Protein AF-A0A845ZG31-F1 (afdb_monomer)

Secondary structure (DSSP, 8-state):
----------------------------------------------EEE-TT----B-TTSSBP-TT---TTS--S-TT-EEHHHHTTSSEEEEE--TTSSHHHHHHHHHHHHHHHGGGS--EEEEEEGGG--SHHHHHHHTTTSHHHHHHHHHTSS--GGGPPPEEEEEE-GGG-SS-HHHHHHHHHHHHHTTGGGGGGEEEEEEE-GGG--HHHHHHHHHHH-GGGEEEEEEPPPBHHHHHHHHT-

Radius of gyration: 29.24 Å; Cα contacts (8 Å, |Δi|>4): 317; chains: 1; bounding box: 95×47×98 Å

Foldseek 3Di:
DDDDDDDDDDDDDDDDDDDDDDDDPPPPPPPPDPPPPDPDQFPDFWKKAAPVDDFDADPVGFGQDQVDCDPPRDRRGPRIDTCVVCVPQQEEEEAEDPPQQRVVSLVVVVVVVVVVCPPPPAEEQEDEQQVPADLVSLCCSPCVDPRNVVQVVQPPPDDLVPGHAYEYHYEDLVNHNDPSVSVLVSVLVSLQVCLVPSSRYHYYHYDYPVDPDPSSVVSVCVSQNVRRYHYIYTDHHHPVRVVSVVVD

Nearest PDB structures (foldseek):
  6wgc-assembly1_D  TM=6.213E-01  e=1.920E-03  Saccharomyces cerevisiae
  8fo9-assembly1_C  TM=3.603E-01  e=1.861E+00  Homo sapiens
  5k9x-assembly1_A  TM=1.836E-01  e=9.236E-01  Legionella pneumophila subsp. pneumophila str. Philadelphia 1
  4xz2-assembly1_D  TM=3.005E-01  e=3.994E+00  Homo sapiens
  4xyk-assembly1_B  TM=3.036E-01  e=7.085E+00  Homo sapiens

Mean predicted aligned error: 11.59 Å

pLDDT: mean 80.03, std 22.09, range [27.28, 98.0]

Solvent-accessible surface area (backbone atoms only — not comparable to full-atom values): 15244 Å² total; per-residue (Å²): 133,88,79,90,85,92,84,84,91,88,83,93,86,82,84,90,81,83,85,79,88,74,86,82,78,83,78,78,76,78,76,77,71,79,81,77,76,75,90,75,85,73,100,64,88,66,43,27,30,46,80,91,59,86,75,52,59,42,100,86,71,26,31,50,60,53,86,48,66,37,102,83,66,55,48,83,30,80,72,57,39,44,63,80,78,53,64,83,42,39,29,35,40,42,26,34,62,89,90,72,44,65,69,57,60,51,45,60,45,53,59,47,52,59,65,68,40,81,85,51,85,52,42,81,53,76,43,60,32,56,81,28,75,46,71,70,54,44,44,51,66,49,68,65,18,80,59,46,50,46,47,62,58,62,49,71,86,49,55,87,94,69,43,54,38,39,41,36,37,37,34,46,52,75,57,34,68,50,58,62,68,59,53,38,48,54,56,49,57,67,45,54,83,41,43,94,48,41,93,38,36,35,41,39,38,30,36,36,72,93,69,65,56,68,66,48,55,56,50,48,26,70,50,61,33,67,93,26,50,46,58,34,27,55,54,73,61,31,61,72,52,55,50,58,64,75,76,110

Structure (mmCIF, N/CA/C/O backbone):
data_AF-A0A845ZG31-F1
#
_entry.id   AF-A0A845ZG31-F1
#
loop_
_atom_site.group_PDB
_atom_site.id
_atom_site.type_symbol
_atom_site.label_atom_id
_atom_site.label_alt_id
_atom_site.label_comp_id
_atom_site.label_asym_id
_atom_site.label_entity_id
_atom_site.label_seq_id
_atom_site.pdbx_PDB_ins_code
_atom_site.Cartn_x
_atom_site.Cartn_y
_atom_site.Cartn_z
_atom_site.occupancy
_atom_site.B_iso_or_equiv
_atom_site.auth_seq_id
_atom_site.auth_comp_id
_atom_site.auth_asym_id
_atom_site.auth_atom_id
_atom_site.pdbx_PDB_model_num
ATOM 1 N N . MET A 1 1 ? 44.373 -0.757 62.484 1.00 33.72 1 MET A N 1
ATOM 2 C CA . MET A 1 1 ? 45.844 -0.853 62.624 1.00 33.72 1 MET A CA 1
ATOM 3 C C . MET A 1 1 ? 46.258 -2.156 61.941 1.00 33.72 1 MET A C 1
ATOM 5 O O . MET A 1 1 ? 45.683 -3.170 62.300 1.00 33.72 1 MET A O 1
ATOM 9 N N . ALA A 1 2 ? 46.953 -2.170 60.797 1.00 32.50 2 ALA A N 1
ATOM 10 C CA . ALA A 1 2 ? 48.342 -1.725 60.554 1.00 32.50 2 ALA A CA 1
ATOM 11 C C . ALA A 1 2 ? 49.366 -2.661 61.238 1.00 32.50 2 ALA A C 1
ATOM 13 O O . ALA A 1 2 ? 49.196 -2.927 62.421 1.00 32.50 2 ALA A O 1
ATOM 14 N N . ASN A 1 3 ? 50.433 -3.175 60.607 1.00 30.97 3 ASN A N 1
ATOM 15 C CA . ASN A 1 3 ? 50.935 -3.120 59.214 1.00 30.97 3 ASN A CA 1
ATOM 16 C C . ASN A 1 3 ? 51.726 -4.440 58.935 1.00 30.97 3 ASN A C 1
ATOM 18 O O . ASN A 1 3 ? 52.134 -5.094 59.886 1.00 30.97 3 ASN A O 1
ATOM 22 N N . LEU A 1 4 ? 51.839 -5.006 57.720 1.00 35.66 4 LEU A N 1
ATOM 23 C CA . LEU A 1 4 ? 52.594 -4.543 56.534 1.00 35.66 4 LEU A CA 1
ATOM 24 C C . LEU A 1 4 ? 54.121 -4.451 56.806 1.00 35.66 4 LEU A C 1
ATOM 26 O O . LEU A 1 4 ? 54.480 -3.729 57.730 1.00 35.66 4 LEU A O 1
ATOM 30 N N . ILE A 1 5 ? 54.978 -5.104 55.973 1.00 37.94 5 ILE A N 1
ATOM 31 C CA . ILE A 1 5 ? 56.264 -4.613 55.358 1.00 37.94 5 ILE A CA 1
ATOM 32 C C . ILE A 1 5 ? 57.396 -5.693 55.157 1.00 37.94 5 ILE A C 1
ATOM 34 O O . ILE A 1 5 ? 58.036 -6.090 56.120 1.00 37.94 5 ILE A O 1
ATOM 38 N N . ARG A 1 6 ? 57.765 -5.988 53.876 1.00 35.06 6 ARG A N 1
ATOM 39 C CA . ARG A 1 6 ? 59.127 -6.363 53.322 1.00 35.06 6 ARG A CA 1
ATOM 40 C C . ARG A 1 6 ? 59.770 -7.763 53.641 1.00 35.06 6 ARG A C 1
ATOM 42 O O . ARG A 1 6 ? 59.308 -8.427 54.549 1.00 35.06 6 ARG A O 1
ATOM 49 N N . GLN A 1 7 ? 60.806 -8.300 52.931 1.00 34.91 7 GLN A N 1
ATOM 50 C CA . GLN A 1 7 ? 61.607 -7.846 51.749 1.00 34.91 7 GLN A CA 1
ATOM 51 C C . GLN A 1 7 ? 62.311 -8.951 50.873 1.00 34.91 7 GLN A C 1
ATOM 53 O O . GLN A 1 7 ? 62.857 -9.897 51.413 1.00 34.91 7 GLN A O 1
ATOM 58 N N . ARG A 1 8 ? 62.419 -8.690 49.543 1.00 32.81 8 ARG A N 1
ATOM 59 C CA . ARG A 1 8 ? 63.557 -8.856 48.560 1.00 32.81 8 ARG A CA 1
ATOM 60 C C . ARG A 1 8 ? 64.456 -10.129 48.422 1.00 32.81 8 ARG A C 1
ATOM 62 O O . ARG A 1 8 ? 65.180 -10.436 49.350 1.00 32.81 8 ARG A O 1
ATOM 69 N N . LYS A 1 9 ? 64.672 -10.517 47.131 1.00 33.16 9 LYS A N 1
ATOM 70 C CA . LYS A 1 9 ? 65.912 -11.027 46.429 1.00 33.16 9 LYS A CA 1
ATOM 71 C C . LYS A 1 9 ? 66.582 -12.330 46.961 1.00 33.16 9 LYS A C 1
ATOM 73 O O . LYS A 1 9 ? 66.598 -12.530 48.158 1.00 33.16 9 LYS A O 1
ATOM 78 N N . ALA A 1 10 ? 67.271 -13.209 46.204 1.00 31.62 10 ALA A N 1
ATOM 79 C CA . ALA A 1 10 ? 67.458 -13.564 44.765 1.00 31.62 10 ALA A CA 1
ATOM 80 C C . ALA A 1 10 ? 68.250 -14.938 44.729 1.00 31.62 10 ALA A C 1
ATOM 82 O O . ALA A 1 10 ? 68.334 -15.545 45.789 1.00 31.62 10 ALA A O 1
ATOM 83 N N . HIS A 1 11 ? 68.860 -15.541 43.680 1.00 29.16 11 HIS A N 1
ATOM 84 C CA . HIS A 1 11 ? 69.148 -15.218 42.263 1.00 29.16 11 HIS A CA 1
ATOM 85 C C . HIS A 1 11 ? 69.557 -16.488 41.430 1.00 29.16 11 HIS A C 1
ATOM 87 O O . HIS A 1 11 ? 69.653 -17.571 41.987 1.00 29.16 11 HIS A O 1
ATOM 93 N N . LEU A 1 12 ? 69.842 -16.309 40.123 1.00 29.66 12 LEU A N 1
ATOM 94 C CA . LEU A 1 12 ? 70.629 -17.132 39.156 1.00 29.66 12 LEU A CA 1
ATOM 95 C C . LEU A 1 12 ? 70.651 -18.689 39.176 1.00 29.66 12 LEU A C 1
ATOM 97 O O . LEU A 1 12 ? 71.386 -19.298 39.948 1.00 29.66 12 LEU A O 1
ATOM 101 N N . SER A 1 13 ? 70.029 -19.302 38.152 1.00 31.80 13 SER A N 1
ATOM 102 C CA . SER A 1 13 ? 70.537 -20.357 37.216 1.00 31.80 13 SER A CA 1
ATOM 103 C C . SER A 1 13 ? 69.342 -21.078 36.544 1.00 31.80 13 SER A C 1
ATOM 105 O O . SER A 1 13 ? 68.256 -21.076 37.110 1.00 31.80 13 SER A O 1
ATOM 107 N N . GLY A 1 14 ? 69.404 -21.668 35.340 1.00 28.98 14 GLY A N 1
ATOM 108 C CA . GLY A 1 14 ? 70.410 -21.645 34.266 1.00 28.98 14 GLY A CA 1
ATOM 109 C C . GLY A 1 14 ? 70.046 -22.640 33.134 1.00 28.98 14 GLY A C 1
ATOM 110 O O . GLY A 1 14 ? 69.487 -23.686 33.427 1.00 28.98 14 GLY A O 1
ATOM 111 N N . LEU A 1 15 ? 70.422 -22.332 31.879 1.00 30.73 15 LEU A N 1
ATOM 112 C CA . LEU A 1 15 ? 70.383 -23.190 30.663 1.00 30.73 15 LEU A CA 1
ATOM 113 C C . LEU A 1 15 ? 69.021 -23.581 30.018 1.00 30.73 15 LEU A C 1
ATOM 115 O O . LEU A 1 15 ? 68.224 -24.306 30.592 1.00 30.73 15 LEU A O 1
ATOM 119 N N . GLY A 1 16 ? 68.890 -23.252 28.720 1.00 27.28 16 GLY A N 1
ATOM 120 C CA . GLY A 1 16 ? 68.437 -24.191 27.670 1.00 27.28 16 GLY A CA 1
ATOM 121 C C . GLY A 1 16 ? 66.935 -24.349 27.367 1.00 27.28 16 GLY A C 1
ATOM 122 O O . GLY A 1 16 ? 66.246 -25.114 28.028 1.00 27.28 16 GLY A O 1
ATOM 123 N N . GLY A 1 17 ? 66.456 -23.757 26.262 1.00 29.80 17 GLY A N 1
ATOM 124 C CA . GLY A 1 17 ? 65.127 -24.050 25.694 1.00 29.80 17 GLY A CA 1
ATOM 125 C C . GLY A 1 17 ? 64.813 -23.246 24.423 1.00 29.80 17 GLY A C 1
ATOM 126 O O . GLY A 1 17 ? 64.864 -22.023 24.445 1.00 29.80 17 GLY A O 1
ATOM 127 N N . PHE A 1 18 ? 64.524 -23.945 23.323 1.00 30.91 18 PHE A N 1
ATOM 128 C CA . PHE A 1 18 ? 64.325 -23.446 21.950 1.00 30.91 18 PHE A CA 1
ATOM 129 C C . PHE A 1 18 ? 63.376 -22.232 21.788 1.00 30.91 18 PHE A C 1
ATOM 131 O O . PHE A 1 18 ? 62.366 -22.150 22.491 1.00 30.91 18 PHE A O 1
ATOM 138 N N . PRO A 1 19 ? 63.632 -21.323 20.820 1.00 34.19 19 PRO A N 1
ATOM 139 C CA . PRO A 1 19 ? 62.717 -20.230 20.498 1.00 34.19 19 PRO A CA 1
ATOM 140 C C . PRO A 1 19 ? 61.440 -20.748 19.821 1.00 34.19 19 PRO A C 1
ATOM 142 O O . PRO A 1 19 ? 61.474 -21.625 18.961 1.00 34.19 19 PRO A O 1
ATOM 145 N N . HIS A 1 20 ? 60.306 -20.169 20.205 1.00 31.44 20 HIS A N 1
ATOM 146 C CA . HIS A 1 20 ? 58.979 -20.534 19.719 1.00 31.44 20 HIS A CA 1
ATOM 147 C C . HIS A 1 20 ? 58.569 -19.585 18.592 1.00 31.44 20 HIS A C 1
ATOM 149 O O . HIS A 1 20 ? 58.087 -18.482 18.856 1.00 31.44 20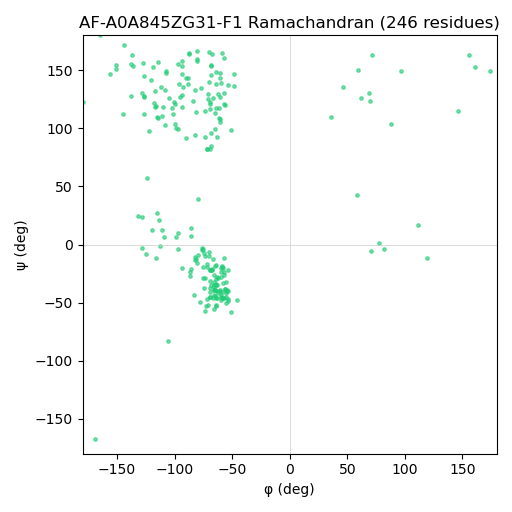 HIS A O 1
ATOM 155 N N . GLU A 1 21 ? 58.713 -20.014 17.337 1.00 30.22 21 GLU A N 1
ATOM 156 C CA . GLU A 1 21 ? 58.074 -19.309 16.224 1.00 30.22 21 GLU A CA 1
ATOM 157 C C . GLU A 1 21 ? 56.554 -19.328 16.433 1.00 30.22 21 GLU A C 1
ATOM 159 O O . GLU A 1 21 ? 55.950 -20.373 16.692 1.00 30.22 21 GLU A O 1
ATOM 164 N N . ARG A 1 22 ? 55.936 -18.147 16.391 1.00 31.47 22 ARG A N 1
ATOM 165 C CA . ARG A 1 22 ? 54.484 -17.979 16.389 1.00 31.47 22 ARG A CA 1
ATOM 166 C C . ARG A 1 22 ? 54.103 -17.370 15.056 1.00 31.47 22 ARG A C 1
ATOM 168 O O . ARG A 1 22 ? 54.392 -16.203 14.808 1.00 31.47 22 ARG A O 1
ATOM 175 N N . LEU A 1 23 ? 53.456 -18.167 14.214 1.00 31.11 23 LEU A N 1
ATOM 176 C CA . LEU A 1 23 ? 52.832 -17.670 12.996 1.00 31.11 23 LEU A CA 1
ATOM 177 C C . LEU A 1 23 ? 51.749 -16.659 13.387 1.00 31.11 23 LEU A C 1
ATOM 179 O O . LEU A 1 23 ? 50.791 -17.004 14.080 1.00 31.11 23 LEU A O 1
ATOM 183 N N . HIS A 1 24 ? 51.918 -15.410 12.960 1.00 32.56 24 HIS A N 1
ATOM 184 C CA . HIS A 1 24 ? 50.880 -14.395 13.078 1.00 32.56 24 HIS A CA 1
ATOM 185 C C . HIS A 1 24 ? 49.733 -14.749 12.124 1.00 32.56 24 HIS A C 1
ATOM 187 O O . HIS A 1 24 ? 49.915 -14.792 10.910 1.00 32.56 24 HIS A O 1
ATOM 193 N N . GLN A 1 25 ? 48.549 -15.018 12.678 1.00 33.75 25 GLN A N 1
ATOM 194 C CA . GLN A 1 25 ? 47.311 -15.078 11.905 1.00 33.75 25 GLN A CA 1
ATOM 195 C C . GLN A 1 25 ? 46.687 -13.684 11.873 1.00 33.75 25 GLN A C 1
ATOM 197 O O . GLN A 1 25 ? 45.914 -13.316 12.761 1.00 33.75 25 GLN A O 1
ATOM 202 N N . ASP A 1 26 ? 47.028 -12.914 10.842 1.00 30.17 26 ASP A N 1
ATOM 203 C CA . ASP A 1 26 ? 46.426 -11.609 10.578 1.00 30.17 26 ASP A CA 1
ATOM 204 C C . ASP A 1 26 ? 44.985 -11.788 10.071 1.00 30.17 26 ASP A C 1
ATOM 206 O O . ASP A 1 26 ? 44.699 -11.767 8.874 1.00 30.17 26 ASP A O 1
ATOM 210 N N . ASN A 1 27 ? 44.055 -11.980 11.012 1.00 34.78 27 ASN A N 1
ATOM 211 C CA . ASN A 1 27 ? 42.618 -11.985 10.749 1.00 34.78 27 ASN A CA 1
ATOM 212 C C . ASN A 1 27 ? 42.153 -10.576 10.357 1.00 34.78 27 ASN A C 1
ATOM 214 O O . ASN A 1 27 ? 41.669 -9.798 11.182 1.00 34.78 27 ASN A O 1
ATOM 218 N N . ALA A 1 28 ? 42.297 -10.255 9.072 1.00 34.03 28 ALA A N 1
ATOM 219 C CA . ALA A 1 28 ? 41.783 -9.041 8.459 1.00 34.03 28 ALA A CA 1
ATOM 220 C C . ALA A 1 28 ? 40.245 -9.090 8.391 1.00 34.03 28 ALA A C 1
ATOM 222 O O . ALA A 1 28 ? 39.657 -9.440 7.369 1.00 34.03 28 ALA A O 1
ATOM 223 N N . TYR A 1 29 ? 39.585 -8.739 9.497 1.00 35.84 29 TYR A N 1
ATOM 224 C CA . TYR A 1 29 ? 38.137 -8.547 9.533 1.00 35.84 29 TYR A CA 1
ATOM 225 C C . TYR A 1 29 ? 37.741 -7.432 8.557 1.00 35.84 29 TYR A C 1
ATOM 227 O O . TYR A 1 29 ? 37.929 -6.248 8.848 1.00 35.84 29 TYR A O 1
ATOM 235 N N . LEU A 1 30 ? 37.160 -7.797 7.407 1.00 35.75 30 LEU A N 1
ATOM 236 C CA . LEU A 1 30 ? 36.497 -6.827 6.540 1.00 35.75 30 LEU A CA 1
ATOM 237 C C . LEU A 1 30 ? 35.288 -6.256 7.285 1.00 35.75 30 LEU A C 1
ATOM 239 O O . LEU A 1 30 ? 34.211 -6.851 7.316 1.00 35.75 30 LEU A O 1
ATOM 243 N N . PHE A 1 31 ? 35.466 -5.063 7.850 1.00 32.91 31 PHE A N 1
ATOM 244 C CA . PHE A 1 31 ? 34.362 -4.205 8.255 1.00 32.91 31 PHE A CA 1
ATOM 245 C C . PHE A 1 31 ? 33.574 -3.815 7.000 1.00 32.91 31 PHE A C 1
ATOM 247 O O . PHE A 1 31 ? 33.898 -2.842 6.314 1.00 32.91 31 PHE A O 1
ATOM 254 N N . CYS A 1 32 ? 32.541 -4.598 6.685 1.00 35.75 32 CYS A N 1
ATOM 255 C CA . CYS A 1 32 ? 31.545 -4.208 5.701 1.00 35.75 32 CYS A CA 1
ATOM 256 C C . CYS A 1 32 ? 30.887 -2.922 6.213 1.00 35.75 32 CYS A C 1
ATOM 258 O O . CYS A 1 32 ? 30.181 -2.938 7.224 1.00 35.75 32 CYS A O 1
ATOM 260 N N . LYS A 1 33 ? 31.191 -1.788 5.572 1.00 34.59 33 LYS A N 1
ATOM 261 C CA . LYS A 1 33 ? 30.566 -0.512 5.926 1.00 34.59 33 LYS A CA 1
ATOM 262 C C . LYS A 1 33 ? 29.051 -0.656 5.741 1.00 34.59 33 LYS A C 1
ATOM 264 O O . LYS A 1 33 ? 28.642 -1.239 4.735 1.00 34.59 33 LYS A O 1
ATOM 269 N N . PRO A 1 34 ? 28.218 -0.121 6.651 1.00 39.09 34 PRO A N 1
ATOM 270 C CA . PRO A 1 34 ? 26.784 -0.081 6.410 1.00 39.09 34 PRO A CA 1
ATOM 271 C C . PRO A 1 34 ? 26.530 0.664 5.098 1.00 39.09 34 PRO A C 1
ATOM 273 O O . PRO A 1 34 ? 27.081 1.748 4.881 1.00 39.09 34 PRO A O 1
ATOM 276 N N . TYR A 1 35 ? 25.722 0.073 4.217 1.00 43.97 35 TYR A N 1
ATOM 277 C CA . TYR A 1 35 ? 25.283 0.740 2.997 1.00 43.97 35 TYR A CA 1
ATOM 278 C C . TYR A 1 35 ? 24.481 1.981 3.391 1.00 43.97 35 TYR A C 1
ATOM 280 O O . TYR A 1 35 ? 23.359 1.883 3.888 1.00 43.97 35 TYR A O 1
ATOM 288 N N . SER A 1 36 ? 25.066 3.156 3.167 1.00 38.62 36 SER A N 1
ATOM 289 C CA . SER A 1 36 ? 24.332 4.413 3.208 1.00 38.62 36 SER A CA 1
ATOM 290 C C . SER A 1 36 ? 23.389 4.426 2.012 1.00 38.62 36 SER A C 1
ATOM 292 O O . SER A 1 36 ? 23.815 4.770 0.911 1.00 38.62 36 SER A O 1
ATOM 294 N N . MET A 1 37 ? 22.131 4.027 2.211 1.00 42.28 37 MET A N 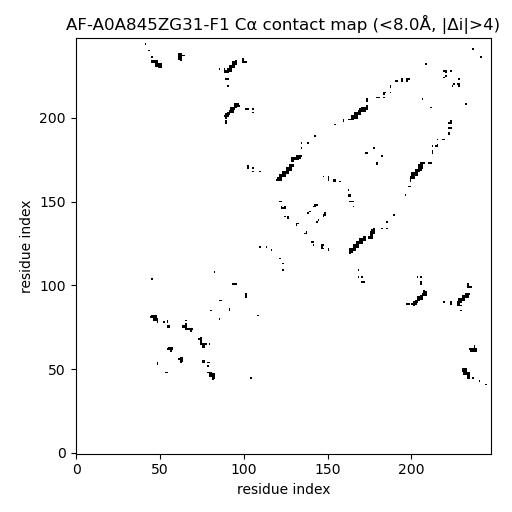1
ATOM 295 C CA . MET A 1 37 ? 21.102 4.194 1.185 1.00 42.28 37 MET A CA 1
ATOM 296 C C . MET A 1 37 ? 21.039 5.677 0.817 1.00 42.28 37 MET A C 1
ATOM 298 O O . MET A 1 37 ? 20.815 6.520 1.690 1.00 42.28 37 MET A O 1
ATOM 302 N N . SER A 1 38 ? 21.291 6.013 -0.448 1.00 48.75 38 SER A N 1
ATOM 303 C CA . SER A 1 38 ? 21.125 7.385 -0.903 1.00 48.75 38 SER A CA 1
ATOM 304 C C . SER A 1 38 ? 19.634 7.706 -0.900 1.00 48.75 38 SER A C 1
ATOM 306 O O . SER A 1 38 ? 18.831 7.025 -1.531 1.00 48.75 38 SER A O 1
ATOM 308 N N . ASN A 1 39 ? 19.250 8.751 -0.168 1.00 58.03 39 ASN A N 1
ATOM 309 C CA . ASN A 1 39 ? 17.854 9.172 -0.033 1.00 58.03 39 ASN A CA 1
ATOM 310 C C . ASN A 1 39 ? 17.397 9.982 -1.272 1.00 58.03 39 ASN A C 1
ATOM 312 O O . ASN A 1 39 ? 16.745 11.016 -1.148 1.00 58.03 39 ASN A O 1
ATOM 316 N N . GLN A 1 40 ? 17.842 9.558 -2.462 1.00 67.06 40 GLN A N 1
ATOM 317 C CA . GLN A 1 40 ? 17.562 10.175 -3.758 1.00 67.06 40 GLN A CA 1
ATOM 318 C C . GLN A 1 40 ? 16.184 9.721 -4.240 1.00 67.06 40 GLN A C 1
ATOM 320 O O . GLN A 1 40 ? 15.976 8.547 -4.546 1.00 67.06 40 GLN A O 1
ATOM 325 N N . THR A 1 41 ? 15.245 10.659 -4.333 1.00 71.44 41 THR A N 1
ATOM 326 C CA . THR A 1 41 ? 13.949 10.425 -4.969 1.00 71.44 41 THR A CA 1
ATOM 327 C C . THR A 1 41 ? 14.082 10.613 -6.479 1.00 71.44 41 THR A C 1
ATOM 329 O O . THR A 1 41 ? 14.514 11.656 -6.971 1.00 71.44 41 THR A O 1
ATOM 332 N N . TYR A 1 42 ? 13.719 9.583 -7.240 1.00 79.69 42 TYR A N 1
ATOM 333 C CA . TYR A 1 42 ? 13.808 9.594 -8.696 1.00 79.69 42 TYR A CA 1
ATOM 334 C C . TYR A 1 42 ? 12.425 9.822 -9.292 1.00 79.69 42 TYR A C 1
ATOM 336 O O . TYR A 1 42 ? 11.541 8.985 -9.151 1.00 79.69 42 TYR A O 1
ATOM 344 N N . ASN A 1 43 ? 12.243 10.931 -10.013 1.00 78.31 43 ASN A N 1
ATOM 345 C CA . ASN A 1 43 ? 11.025 11.162 -10.790 1.00 78.31 43 ASN A CA 1
ATOM 346 C C . ASN A 1 43 ? 11.009 10.229 -12.020 1.00 78.31 43 ASN A C 1
ATOM 348 O O . ASN A 1 43 ? 11.445 10.602 -13.116 1.00 78.31 43 ASN A O 1
ATOM 352 N N . TRP A 1 44 ? 10.591 8.987 -11.795 1.00 87.50 44 TRP A N 1
ATOM 353 C CA . TRP A 1 44 ? 10.337 7.941 -12.781 1.00 87.50 44 TRP A CA 1
ATOM 354 C C . TRP A 1 44 ? 8.930 7.372 -12.578 1.00 87.50 44 TRP A C 1
ATOM 356 O O . TRP A 1 44 ? 8.355 7.455 -11.498 1.00 87.50 44 TRP A O 1
ATOM 366 N N . GLN A 1 45 ? 8.349 6.800 -13.627 1.00 89.06 45 GLN A N 1
ATOM 367 C CA . GLN A 1 45 ? 6.980 6.296 -13.568 1.00 89.06 45 GLN A CA 1
ATOM 368 C C . GLN A 1 45 ? 6.989 4.813 -13.205 1.00 89.06 45 GLN A C 1
ATOM 370 O O . GLN A 1 45 ? 7.547 3.994 -13.937 1.00 89.06 45 GLN A O 1
ATOM 375 N N . ARG A 1 46 ? 6.386 4.466 -12.064 1.00 93.06 46 ARG A N 1
ATOM 376 C CA . ARG A 1 46 ? 6.188 3.072 -11.653 1.00 93.06 46 ARG A CA 1
ATOM 377 C C . ARG A 1 46 ? 4.876 2.526 -12.209 1.00 93.06 46 ARG A C 1
ATOM 379 O O . ARG A 1 46 ? 3.850 3.206 -12.186 1.00 93.06 46 ARG A O 1
ATOM 386 N N . PHE A 1 47 ? 4.938 1.283 -12.676 1.00 95.12 47 PHE A N 1
ATOM 387 C CA . PHE A 1 47 ? 3.818 0.546 -13.247 1.00 95.12 47 PHE A CA 1
ATOM 388 C C . PHE A 1 47 ? 3.452 -0.652 -12.375 1.00 95.12 47 PHE A C 1
ATOM 390 O O . PHE A 1 47 ? 4.280 -1.180 -11.626 1.00 95.12 47 PHE A O 1
ATOM 397 N N . TRP A 1 48 ? 2.211 -1.087 -12.523 1.00 96.50 48 TRP A N 1
ATOM 398 C CA . TRP A 1 48 ? 1.585 -2.145 -11.754 1.00 96.50 48 TRP A CA 1
ATOM 399 C C . TRP A 1 48 ? 0.769 -3.050 -12.681 1.00 96.50 48 TRP A C 1
ATOM 401 O O . TRP A 1 48 ? 0.313 -2.612 -13.737 1.00 96.50 48 TRP A O 1
ATOM 411 N N . CYS A 1 49 ? 0.548 -4.301 -12.285 1.00 95.81 49 CYS A N 1
ATOM 412 C CA . CYS A 1 49 ? -0.371 -5.226 -12.955 1.00 95.81 49 CYS A CA 1
ATOM 413 C C . CYS A 1 49 ? -1.204 -6.002 -11.928 1.00 95.81 49 CYS A C 1
ATOM 415 O O . CYS A 1 49 ? -0.822 -6.084 -10.763 1.00 95.81 49 CYS A O 1
ATOM 417 N N . SER A 1 50 ? -2.309 -6.625 -12.343 1.00 94.56 50 SER A N 1
ATOM 418 C CA . SER A 1 50 ? -2.926 -7.681 -11.524 1.00 94.56 50 SER A CA 1
ATOM 419 C C . SER A 1 50 ? -1.923 -8.836 -11.323 1.00 94.56 50 SER A C 1
ATOM 421 O O . SER A 1 50 ? -1.218 -9.172 -12.278 1.00 94.56 50 SER A O 1
ATOM 423 N N . PRO A 1 51 ? -1.870 -9.504 -10.153 1.00 91.25 51 PRO A N 1
ATOM 424 C CA . PRO A 1 51 ? -1.045 -10.700 -9.937 1.00 91.25 51 PRO A CA 1
ATOM 425 C C . PRO A 1 51 ? -1.365 -11.879 -10.872 1.00 91.25 51 PRO A C 1
ATOM 427 O O . PRO A 1 51 ? -0.546 -12.780 -11.033 1.00 91.25 51 PRO A O 1
ATOM 430 N N . SER A 1 52 ? -2.555 -11.895 -11.485 1.00 88.50 52 SER A N 1
ATOM 431 C CA . SER A 1 52 ? -2.940 -12.894 -12.494 1.00 88.50 52 SER A CA 1
ATOM 432 C C . SER A 1 52 ? -2.423 -12.582 -13.903 1.00 88.50 52 SER A C 1
ATOM 434 O O . SER A 1 52 ? -2.473 -13.448 -14.780 1.00 88.50 52 SER A O 1
ATOM 436 N N . GLU A 1 53 ? -1.945 -11.359 -14.139 1.00 90.62 53 GLU A N 1
ATOM 437 C CA . GLU A 1 53 ? -1.550 -10.872 -15.457 1.00 90.62 53 GLU A CA 1
ATOM 438 C C . GLU A 1 53 ? -0.048 -10.999 -15.703 1.00 90.62 53 GLU A C 1
ATOM 440 O O . GLU A 1 53 ? 0.772 -11.036 -14.787 1.00 90.62 53 GLU A O 1
ATOM 445 N N . ARG A 1 54 ? 0.319 -11.068 -16.985 1.00 87.56 54 ARG A N 1
ATOM 446 C CA . ARG A 1 54 ? 1.717 -11.131 -17.424 1.00 87.56 54 ARG A CA 1
ATOM 447 C C . ARG A 1 54 ? 2.139 -9.810 -18.049 1.00 87.56 54 ARG A C 1
ATOM 449 O O . ARG A 1 54 ? 1.339 -9.147 -18.705 1.00 87.56 54 ARG A O 1
ATOM 456 N N . PHE A 1 55 ? 3.412 -9.485 -17.872 1.00 90.75 55 PHE A N 1
ATOM 457 C CA . PHE A 1 55 ? 4.086 -8.355 -18.497 1.00 90.75 55 PHE A CA 1
ATOM 458 C C . PHE A 1 55 ? 5.347 -8.837 -19.218 1.00 90.75 55 PHE A C 1
ATOM 460 O O . PHE A 1 55 ? 6.032 -9.750 -18.753 1.00 90.75 55 PHE A O 1
ATOM 467 N N . ASP A 1 56 ? 5.653 -8.209 -20.348 1.00 89.19 56 ASP A N 1
ATOM 468 C CA . ASP A 1 56 ? 6.830 -8.501 -21.154 1.00 89.19 56 ASP A CA 1
ATOM 469 C C . ASP A 1 56 ? 8.070 -7.786 -20.597 1.00 89.19 56 ASP A C 1
ATOM 471 O O . ASP A 1 56 ? 8.066 -6.576 -20.323 1.00 89.19 56 ASP A O 1
ATOM 475 N N . LEU A 1 57 ? 9.156 -8.552 -20.480 1.00 90.56 57 LEU A N 1
ATOM 476 C CA . LEU A 1 57 ? 10.506 -8.082 -20.174 1.00 90.56 57 LEU A CA 1
ATOM 477 C C . LEU A 1 57 ? 11.386 -8.168 -21.427 1.00 90.56 57 LEU A C 1
ATOM 479 O O . LEU A 1 57 ? 11.216 -9.057 -22.264 1.00 90.56 57 LEU A O 1
ATOM 483 N N . GLY A 1 58 ? 12.356 -7.264 -21.539 1.00 86.00 58 GLY A N 1
ATOM 484 C CA . GLY A 1 58 ? 13.387 -7.322 -22.570 1.00 86.00 58 GLY A CA 1
ATOM 485 C C . GLY A 1 58 ? 14.371 -8.474 -22.339 1.00 86.00 58 GLY A C 1
ATOM 486 O O . GLY A 1 58 ? 14.470 -9.026 -21.243 1.00 86.00 58 GLY A O 1
ATOM 487 N N . TYR A 1 59 ? 15.170 -8.796 -23.361 1.00 83.12 59 TYR A N 1
ATOM 488 C CA . TYR A 1 59 ? 16.256 -9.787 -23.256 1.00 83.12 59 TYR A CA 1
ATOM 489 C C . TYR A 1 59 ? 17.315 -9.437 -22.193 1.00 83.12 59 TYR A C 1
ATOM 491 O O . TYR A 1 59 ? 18.070 -10.309 -21.773 1.00 83.12 59 TYR A O 1
ATOM 499 N N . ASP A 1 60 ? 17.378 -8.174 -21.762 1.00 87.00 60 ASP A N 1
ATOM 500 C CA . ASP A 1 60 ? 18.233 -7.664 -20.689 1.00 87.00 60 ASP A CA 1
ATOM 501 C C . ASP A 1 60 ? 17.517 -7.548 -19.324 1.00 87.00 60 ASP A C 1
ATOM 503 O O . ASP A 1 60 ? 18.080 -7.002 -18.378 1.00 87.00 60 ASP A O 1
ATOM 507 N N . GLY A 1 61 ? 16.301 -8.095 -19.193 1.00 88.44 61 GLY A N 1
ATOM 508 C CA . GLY A 1 61 ? 15.576 -8.253 -17.925 1.00 88.44 61 GLY A CA 1
ATOM 509 C C . GLY A 1 61 ? 14.815 -7.019 -17.428 1.00 88.44 61 GLY A C 1
ATOM 510 O O . GLY A 1 61 ? 14.102 -7.112 -16.430 1.00 88.44 61 GLY A O 1
ATOM 511 N N . TYR A 1 62 ? 14.921 -5.878 -18.113 1.00 92.00 62 TYR A N 1
ATOM 512 C CA . TYR A 1 62 ? 14.137 -4.681 -17.796 1.00 92.00 62 TYR A CA 1
ATOM 513 C C . TYR A 1 62 ? 12.725 -4.751 -18.375 1.00 92.00 62 TYR A C 1
ATOM 515 O O . TYR A 1 62 ? 12.465 -5.462 -19.346 1.00 92.00 62 TYR A O 1
ATOM 523 N N . LEU A 1 63 ? 11.817 -3.950 -17.822 1.00 91.88 63 LEU A N 1
ATOM 524 C CA . LEU A 1 63 ? 10.462 -3.820 -18.346 1.00 91.88 63 LEU A CA 1
ATOM 525 C C . LEU A 1 63 ? 10.455 -3.249 -19.775 1.00 91.88 63 LEU A C 1
ATOM 527 O O . LEU A 1 63 ? 11.041 -2.189 -20.023 1.00 91.88 63 LEU A O 1
ATOM 531 N N . CYS A 1 64 ? 9.750 -3.919 -20.694 1.00 87.19 64 CYS A N 1
ATOM 532 C CA . CYS A 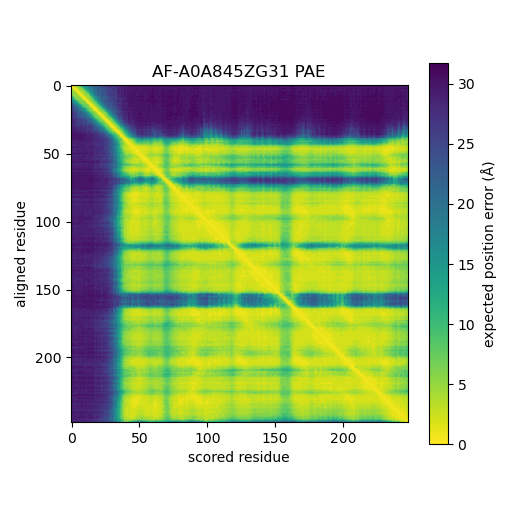1 64 ? 9.449 -3.371 -22.015 1.00 87.19 64 CYS A CA 1
ATOM 533 C C . CYS A 1 64 ? 8.550 -2.135 -21.858 1.00 87.19 64 CYS A C 1
ATOM 535 O O . CYS A 1 64 ? 7.444 -2.226 -21.329 1.00 87.19 64 CYS A O 1
ATOM 537 N N . ASP A 1 65 ? 9.044 -0.974 -22.283 1.00 82.25 65 ASP A N 1
ATOM 538 C CA . ASP A 1 65 ? 8.453 0.329 -21.970 1.00 82.25 65 ASP A CA 1
ATOM 539 C C . ASP A 1 65 ? 7.049 0.509 -22.591 1.00 82.25 65 ASP A C 1
ATOM 541 O O . ASP A 1 65 ? 6.954 0.599 -23.817 1.00 82.25 65 ASP A O 1
ATOM 545 N N . PRO A 1 66 ? 5.963 0.594 -21.792 1.00 77.50 66 PRO A N 1
ATOM 546 C CA . PRO A 1 66 ? 4.604 0.728 -22.321 1.00 77.50 66 PRO A CA 1
ATOM 547 C C . PRO A 1 66 ? 4.357 2.095 -22.981 1.00 77.50 66 PRO A C 1
ATOM 549 O O . PRO A 1 66 ? 3.486 2.209 -23.843 1.00 77.50 66 PRO A O 1
ATOM 552 N N . ASP A 1 67 ? 5.151 3.118 -22.634 1.00 73.62 67 ASP A N 1
ATOM 553 C CA . ASP A 1 67 ? 5.093 4.445 -23.265 1.00 73.62 67 ASP A CA 1
ATOM 554 C C . ASP A 1 67 ? 5.605 4.411 -24.714 1.00 73.62 67 ASP A C 1
ATOM 556 O O . ASP A 1 67 ? 5.286 5.295 -25.520 1.00 73.62 67 ASP A O 1
ATOM 560 N N . VAL A 1 68 ? 6.423 3.408 -25.063 1.00 68.44 68 VAL A N 1
ATOM 561 C CA . VAL A 1 68 ? 6.899 3.216 -26.432 1.00 68.44 68 VAL A CA 1
ATOM 562 C C . VAL A 1 68 ? 5.742 2.679 -27.258 1.00 68.44 68 VAL A C 1
ATOM 564 O O . VAL A 1 68 ? 5.553 1.476 -27.435 1.00 68.44 68 VAL A O 1
ATOM 567 N N . LYS A 1 69 ? 5.020 3.623 -27.867 1.00 54.25 69 LYS A N 1
ATOM 568 C CA . LYS A 1 69 ? 4.357 3.402 -29.152 1.00 54.25 69 LYS A CA 1
ATOM 569 C C . LYS A 1 69 ? 5.409 2.828 -30.098 1.00 54.25 69 LYS A C 1
ATOM 571 O O . LYS A 1 69 ? 6.233 3.569 -30.635 1.00 54.25 69 LYS A O 1
ATOM 576 N N . SER A 1 70 ? 5.415 1.507 -30.265 1.00 53.22 70 SER A N 1
ATOM 577 C CA . SER A 1 70 ? 6.287 0.869 -31.247 1.00 53.22 70 SER A CA 1
ATOM 578 C C . SER A 1 70 ? 5.978 1.417 -32.642 1.00 53.22 70 SER A C 1
ATOM 580 O O . SER A 1 70 ? 4.925 2.017 -32.871 1.00 53.22 70 SER A O 1
ATOM 582 N N . VAL A 1 71 ? 6.874 1.182 -33.601 1.00 52.84 71 VAL A N 1
ATOM 583 C CA . VAL A 1 71 ? 6.761 1.707 -34.978 1.00 52.84 71 VAL A CA 1
ATOM 584 C C . VAL A 1 71 ? 5.416 1.353 -35.649 1.00 52.84 71 VAL A C 1
ATOM 586 O O . VAL A 1 71 ? 4.970 2.075 -36.535 1.00 52.84 71 VAL A O 1
ATOM 589 N N . ASN A 1 72 ? 4.729 0.307 -35.167 1.00 59.47 72 ASN A N 1
ATOM 590 C CA . ASN A 1 72 ? 3.430 -0.163 -35.660 1.00 59.47 72 ASN A CA 1
ATOM 591 C C . ASN A 1 72 ? 2.257 0.059 -34.671 1.00 59.47 72 ASN A C 1
ATOM 593 O O . ASN A 1 72 ? 1.194 -0.529 -34.845 1.00 59.47 72 ASN A O 1
ATOM 597 N N . GLY A 1 73 ? 2.435 0.848 -33.604 1.00 64.25 73 GLY A N 1
ATOM 598 C CA . GLY A 1 73 ? 1.393 1.147 -32.606 1.00 64.25 73 GLY A CA 1
ATOM 599 C C . GLY A 1 73 ? 1.104 0.042 -31.577 1.00 64.25 73 GLY A C 1
ATOM 600 O O . GLY A 1 73 ? 0.260 0.233 -30.705 1.00 64.25 73 GLY A O 1
ATOM 601 N N . TYR A 1 74 ? 1.810 -1.089 -31.633 1.00 71.44 74 TYR A N 1
ATOM 602 C CA . TYR A 1 74 ? 1.732 -2.155 -30.630 1.00 71.44 74 TYR A CA 1
ATOM 603 C C . TYR A 1 74 ? 2.382 -1.711 -29.308 1.00 71.44 74 TYR A C 1
ATOM 605 O O . TYR A 1 74 ? 3.524 -1.245 -29.318 1.00 71.44 74 TYR A O 1
ATOM 613 N N . ASN A 1 75 ? 1.668 -1.885 -28.194 1.00 79.75 75 ASN A N 1
ATOM 614 C CA . ASN A 1 75 ? 2.203 -1.818 -26.834 1.00 79.75 75 ASN A CA 1
ATOM 615 C C . ASN A 1 75 ? 2.406 -3.272 -26.347 1.00 79.75 75 ASN A C 1
ATOM 617 O O . ASN A 1 75 ? 1.424 -4.017 -26.350 1.00 79.75 75 ASN A O 1
ATOM 621 N N . PRO A 1 76 ? 3.623 -3.692 -25.940 1.00 80.69 76 PRO A N 1
ATOM 622 C CA . PRO A 1 76 ? 3.871 -5.039 -25.403 1.00 80.69 76 PRO A CA 1
ATOM 623 C C . PRO A 1 76 ? 3.214 -5.269 -24.035 1.00 80.69 76 PRO A C 1
ATOM 625 O O . PRO A 1 76 ? 2.934 -6.394 -23.643 1.00 80.69 76 PRO A O 1
ATOM 628 N N . ASN A 1 77 ? 2.926 -4.187 -23.315 1.00 86.62 77 ASN A N 1
ATOM 629 C CA . ASN A 1 77 ? 2.470 -4.174 -21.936 1.00 86.62 77 ASN A CA 1
ATOM 630 C C . ASN A 1 77 ? 1.131 -3.409 -21.779 1.00 86.62 77 ASN A C 1
ATOM 632 O O . ASN A 1 77 ? 1.041 -2.459 -20.999 1.00 86.62 77 ASN A O 1
ATOM 636 N N . PRO A 1 78 ? 0.055 -3.800 -22.499 1.00 85.69 78 PRO A N 1
ATOM 637 C CA . PRO A 1 78 ? -1.201 -3.043 -22.571 1.00 85.69 78 PRO A CA 1
ATOM 638 C C . PRO A 1 78 ? -2.086 -3.158 -21.320 1.00 85.69 78 PRO A C 1
ATOM 640 O O . PRO A 1 78 ? -3.135 -2.525 -21.263 1.00 85.69 78 PRO A O 1
ATOM 643 N N . LYS A 1 79 ? -1.693 -3.987 -20.345 1.00 90.69 79 LYS A N 1
ATOM 644 C CA . LYS A 1 79 ? -2.391 -4.190 -19.063 1.00 90.69 79 LYS A CA 1
ATOM 645 C C . LYS A 1 79 ? -1.637 -3.604 -17.866 1.00 90.69 79 LYS A C 1
ATOM 647 O O . LYS A 1 79 ? -2.023 -3.848 -16.724 1.00 90.69 79 LYS A O 1
ATOM 652 N N . LEU A 1 80 ? -0.543 -2.882 -18.115 1.00 93.31 80 LEU A N 1
ATOM 653 C CA . LEU A 1 80 ? 0.124 -2.124 -17.068 1.00 93.31 80 LEU A CA 1
ATOM 654 C C . LEU A 1 80 ? -0.653 -0.848 -16.778 1.00 93.31 80 LEU A C 1
ATOM 656 O O . LEU A 1 80 ? -1.010 -0.117 -17.698 1.00 93.31 80 LEU A O 1
ATOM 660 N N . VAL A 1 81 ? -0.841 -0.576 -15.494 1.00 94.69 81 VAL A N 1
ATOM 661 C CA . VAL A 1 81 ? -1.468 0.641 -14.979 1.00 94.69 81 VAL A CA 1
ATOM 662 C C . VAL A 1 81 ? -0.482 1.403 -14.103 1.00 94.69 81 VAL A C 1
ATOM 664 O O . VAL A 1 81 ? 0.446 0.837 -13.520 1.00 94.69 81 VAL A O 1
ATOM 667 N N . THR A 1 82 ? -0.656 2.710 -14.024 1.00 94.56 82 THR A N 1
ATOM 668 C CA . THR A 1 82 ? 0.092 3.596 -13.132 1.00 94.56 82 THR A CA 1
ATOM 669 C C . THR A 1 82 ? -0.601 3.671 -11.772 1.00 94.56 82 THR A C 1
ATOM 671 O O . THR A 1 82 ? -1.770 3.311 -11.651 1.00 94.56 82 THR A O 1
ATOM 674 N N . PHE A 1 83 ? 0.082 4.177 -10.737 1.00 94.75 83 PHE A N 1
ATOM 675 C CA . PHE A 1 83 ? -0.562 4.355 -9.424 1.00 94.75 83 PHE A CA 1
ATOM 676 C C . PHE A 1 83 ? -1.824 5.238 -9.531 1.00 94.75 83 PHE A C 1
ATOM 678 O O . PHE A 1 83 ? -2.854 4.923 -8.947 1.00 94.75 83 PHE A O 1
ATOM 685 N N . ARG A 1 84 ? -1.782 6.285 -10.366 1.00 93.12 84 ARG A N 1
ATOM 686 C CA . ARG A 1 84 ? -2.902 7.214 -10.589 1.00 93.12 84 ARG A CA 1
ATOM 687 C C . ARG A 1 84 ? -4.146 6.557 -11.203 1.00 93.12 84 ARG A C 1
ATOM 689 O O . ARG A 1 84 ? -5.246 7.043 -10.993 1.00 93.12 84 ARG A O 1
ATOM 696 N N . GLU A 1 85 ? -3.990 5.481 -11.969 1.00 94.44 85 GLU A N 1
ATOM 697 C CA . GLU A 1 85 ? -5.125 4.760 -12.571 1.00 94.44 85 GLU A CA 1
ATOM 698 C C . GLU A 1 85 ? -5.786 3.772 -11.597 1.00 94.44 85 GLU A C 1
ATOM 700 O O . GLU A 1 85 ? -6.858 3.255 -11.892 1.00 94.44 85 GLU A O 1
ATOM 705 N N . ILE A 1 86 ? -5.162 3.517 -10.440 1.00 95.69 86 ILE A N 1
ATOM 706 C CA . ILE A 1 86 ? -5.690 2.642 -9.382 1.00 95.69 86 ILE A CA 1
ATOM 707 C C . ILE A 1 86 ? -5.980 3.393 -8.075 1.00 95.69 86 ILE A C 1
ATOM 709 O O . ILE A 1 86 ? -6.626 2.838 -7.190 1.00 95.69 86 ILE A O 1
ATOM 713 N N . SER A 1 87 ? -5.536 4.646 -7.930 1.00 93.38 87 SER A N 1
ATOM 714 C CA . SER A 1 87 ? -5.630 5.410 -6.679 1.00 93.38 87 SER A CA 1
ATOM 715 C C . SER A 1 87 ? -7.056 5.773 -6.263 1.00 93.38 87 SER A C 1
ATOM 717 O O . SER A 1 87 ? -7.286 5.991 -5.074 1.00 93.38 87 SER A O 1
ATOM 719 N N . GLU A 1 88 ? -8.013 5.773 -7.195 1.00 92.12 88 GLU A N 1
ATOM 720 C CA . GLU A 1 88 ? -9.444 5.963 -6.916 1.00 92.12 88 GLU A CA 1
ATOM 721 C C . GLU A 1 88 ? -10.091 4.746 -6.221 1.00 92.12 88 GLU A C 1
ATOM 723 O O . GLU A 1 88 ? -11.133 4.886 -5.583 1.00 92.12 88 GLU A O 1
ATOM 728 N N . ILE A 1 89 ? -9.476 3.557 -6.291 1.00 95.62 89 ILE A N 1
ATOM 729 C CA . ILE A 1 89 ? -10.017 2.326 -5.694 1.00 95.62 89 ILE A CA 1
ATOM 730 C C . ILE A 1 89 ? -9.913 2.414 -4.154 1.00 95.62 89 ILE A C 1
ATOM 732 O O . ILE A 1 89 ? -8.810 2.631 -3.638 1.00 95.62 89 ILE A O 1
ATOM 736 N N . PRO A 1 90 ? -11.005 2.244 -3.377 1.00 95.25 90 PRO A N 1
ATOM 737 C CA . PRO A 1 90 ? -10.990 2.452 -1.925 1.00 95.25 90 PRO A CA 1
ATOM 738 C C . PRO A 1 90 ? -9.929 1.641 -1.176 1.00 95.25 90 PRO A C 1
ATOM 740 O O . PRO A 1 90 ? -9.172 2.218 -0.397 1.00 95.25 90 PRO A O 1
ATOM 743 N N . CYS A 1 91 ? -9.762 0.350 -1.464 1.00 97.44 91 CYS A N 1
ATOM 744 C CA . CYS A 1 91 ? -8.715 -0.480 -0.867 1.00 97.44 91 CYS A CA 1
ATOM 745 C C . CYS A 1 91 ? -7.730 -0.995 -1.931 1.00 97.44 91 CYS A C 1
ATOM 747 O O . CYS A 1 91 ? -8.140 -1.535 -2.954 1.00 97.44 91 CYS A O 1
ATOM 749 N N . LEU A 1 92 ? -6.421 -0.865 -1.681 1.00 97.75 92 LEU A N 1
ATOM 750 C CA . LEU A 1 92 ? -5.355 -1.411 -2.526 1.00 97.75 92 LEU A CA 1
ATOM 751 C C . LEU A 1 92 ? -4.385 -2.270 -1.715 1.00 97.75 92 LEU A C 1
ATOM 753 O O . LEU A 1 92 ? -3.789 -1.799 -0.743 1.00 97.75 92 LEU A O 1
ATOM 757 N N . ILE A 1 93 ? -4.145 -3.493 -2.186 1.00 97.62 93 ILE A N 1
ATOM 758 C CA . ILE A 1 93 ? -3.043 -4.346 -1.737 1.00 97.62 93 ILE A CA 1
ATOM 759 C C . ILE A 1 93 ? -1.929 -4.280 -2.789 1.00 97.62 93 ILE A C 1
ATOM 761 O O . ILE A 1 93 ? -2.078 -4.733 -3.924 1.00 97.62 93 ILE A O 1
ATOM 765 N N . LEU A 1 94 ? -0.808 -3.685 -2.394 1.00 97.69 94 LEU A N 1
ATOM 766 C CA . LEU A 1 94 ? 0.355 -3.369 -3.211 1.00 97.69 94 LEU A CA 1
ATOM 767 C C . LEU A 1 94 ? 1.430 -4.443 -3.004 1.00 97.69 94 LEU A C 1
ATOM 769 O O . LEU A 1 94 ? 2.159 -4.459 -2.009 1.00 97.69 94 LEU A O 1
ATOM 773 N N . LEU A 1 95 ? 1.512 -5.372 -3.949 1.00 97.38 95 LEU A N 1
ATOM 774 C CA . LEU A 1 95 ? 2.402 -6.526 -3.907 1.00 97.38 95 LEU A CA 1
ATOM 775 C C . LEU A 1 95 ? 3.727 -6.262 -4.627 1.00 97.38 95 LEU A C 1
ATOM 777 O O . LEU A 1 95 ? 3.835 -5.409 -5.506 1.00 97.38 95 LEU A O 1
ATOM 781 N N . GLY A 1 96 ? 4.755 -7.026 -4.271 1.00 95.50 96 GLY A N 1
ATOM 782 C CA . GLY A 1 96 ? 6.049 -6.997 -4.948 1.00 95.50 96 GLY A CA 1
ATOM 783 C C . GLY A 1 96 ? 7.199 -7.471 -4.066 1.00 95.50 96 GLY A C 1
ATOM 784 O O . GLY A 1 96 ? 7.087 -7.533 -2.838 1.00 95.50 96 GLY A O 1
ATOM 785 N N . GLU A 1 97 ? 8.312 -7.793 -4.715 1.00 92.56 97 GLU A N 1
ATOM 786 C CA . GLU A 1 97 ? 9.502 -8.364 -4.083 1.00 92.56 97 GLU A CA 1
ATOM 787 C C . GLU A 1 97 ? 10.232 -7.399 -3.123 1.00 92.56 97 GLU A C 1
ATOM 789 O O . GLU A 1 97 ? 10.009 -6.181 -3.157 1.00 92.56 97 GLU A O 1
ATOM 794 N N . PRO A 1 98 ? 11.119 -7.911 -2.247 1.00 91.94 98 PRO A N 1
ATOM 795 C CA . PRO A 1 98 ? 12.000 -7.077 -1.433 1.00 91.94 98 PRO A CA 1
ATOM 796 C C . PRO A 1 98 ? 12.810 -6.103 -2.298 1.00 91.94 98 PRO A C 1
ATOM 798 O O . PRO A 1 98 ? 13.315 -6.466 -3.358 1.00 91.94 98 PRO A O 1
ATOM 801 N N . GLY A 1 99 ? 12.935 -4.850 -1.859 1.00 90.75 99 GLY A N 1
ATOM 802 C CA . GLY A 1 99 ? 13.733 -3.831 -2.554 1.00 90.75 99 GLY A CA 1
ATOM 803 C C . GLY A 1 99 ? 13.175 -3.318 -3.893 1.00 90.75 99 GLY A C 1
ATOM 804 O O . GLY A 1 99 ? 13.713 -2.348 -4.416 1.00 90.75 99 GLY A O 1
ATOM 805 N N . ILE A 1 100 ? 12.076 -3.869 -4.435 1.00 93.00 100 ILE A N 1
ATOM 806 C CA . ILE A 1 100 ? 11.533 -3.458 -5.751 1.00 93.00 100 ILE A CA 1
ATOM 807 C C . ILE A 1 100 ? 10.976 -2.017 -5.781 1.00 93.00 100 ILE A C 1
ATOM 809 O O . ILE A 1 100 ? 10.721 -1.467 -6.856 1.00 93.00 100 ILE A O 1
ATOM 813 N N . GLY A 1 101 ? 10.800 -1.393 -4.609 1.00 93.38 101 GLY A N 1
ATOM 814 C CA . GLY A 1 101 ? 10.403 0.010 -4.447 1.00 93.38 101 GLY A CA 1
ATOM 815 C C . GLY A 1 101 ? 9.000 0.257 -3.881 1.00 93.38 101 GLY A C 1
ATOM 816 O O . GLY A 1 101 ? 8.517 1.375 -4.019 1.00 93.38 101 GLY A O 1
ATOM 817 N N . LYS A 1 102 ? 8.349 -0.738 -3.249 1.00 94.62 102 LYS A N 1
ATOM 818 C CA . LYS A 1 102 ? 6.981 -0.605 -2.691 1.00 94.62 102 LYS A CA 1
ATOM 819 C C . LYS A 1 102 ? 6.821 0.624 -1.785 1.00 94.62 102 LYS A C 1
ATOM 821 O O . LYS A 1 102 ? 6.019 1.497 -2.093 1.00 94.62 102 LYS A O 1
ATOM 826 N N . THR A 1 103 ? 7.635 0.718 -0.729 1.00 94.56 103 THR A N 1
ATOM 827 C CA . THR A 1 103 ? 7.644 1.827 0.241 1.00 94.56 103 THR A CA 1
ATOM 828 C C . THR A 1 103 ? 7.831 3.188 -0.435 1.00 94.56 103 THR A C 1
ATOM 830 O O . THR A 1 103 ? 7.158 4.148 -0.080 1.00 94.56 103 THR A O 1
ATOM 833 N N . GLN A 1 104 ? 8.704 3.271 -1.445 1.00 94.00 104 GLN A N 1
ATOM 834 C CA . GLN A 1 104 ? 8.964 4.513 -2.178 1.00 94.00 104 GLN A CA 1
ATOM 835 C C . GLN A 1 104 ? 7.758 4.928 -3.033 1.00 94.00 104 GLN A C 1
ATOM 837 O O . GLN A 1 104 ? 7.354 6.082 -2.978 1.00 94.00 104 GLN A O 1
ATOM 842 N N . ALA A 1 105 ? 7.139 3.995 -3.763 1.00 93.19 105 ALA A N 1
ATOM 843 C CA . ALA A 1 105 ? 5.948 4.283 -4.565 1.00 93.19 105 ALA A CA 1
ATOM 844 C C . ALA A 1 105 ? 4.706 4.584 -3.700 1.00 93.19 105 ALA A C 1
ATOM 846 O O . ALA A 1 105 ? 3.865 5.385 -4.095 1.00 93.19 105 ALA A O 1
ATOM 847 N N . MET A 1 106 ? 4.602 3.971 -2.513 1.00 93.31 106 MET A N 1
ATOM 848 C CA . MET A 1 106 ? 3.578 4.300 -1.517 1.00 93.31 106 MET A CA 1
ATOM 849 C C . MET A 1 106 ? 3.787 5.712 -0.959 1.00 93.31 106 MET A C 1
ATOM 851 O O . MET A 1 106 ? 2.840 6.494 -0.920 1.00 93.31 106 MET A O 1
ATOM 855 N N . LYS A 1 107 ? 5.025 6.066 -0.593 1.00 93.56 107 LYS A N 1
ATOM 856 C CA . LYS A 1 107 ? 5.352 7.409 -0.112 1.00 93.56 107 LYS A CA 1
ATOM 857 C C . LYS A 1 107 ? 5.151 8.479 -1.191 1.00 93.56 107 LYS A C 1
ATOM 859 O O . LYS A 1 107 ? 4.633 9.545 -0.901 1.00 93.56 107 LYS A O 1
ATOM 864 N N . GLU A 1 108 ? 5.494 8.192 -2.444 1.00 91.81 108 GLU A N 1
ATOM 865 C CA . GLU A 1 108 ? 5.205 9.090 -3.568 1.00 91.81 108 GLU A CA 1
ATOM 866 C C . GLU A 1 108 ? 3.700 9.360 -3.734 1.00 91.81 108 GLU A C 1
ATOM 868 O O . GLU A 1 108 ? 3.338 10.376 -4.323 1.00 91.81 108 GLU A O 1
ATOM 873 N N . GLU A 1 109 ? 2.811 8.484 -3.256 1.00 92.00 109 GLU A N 1
ATOM 874 C CA . GLU A 1 109 ? 1.371 8.759 -3.165 1.00 92.00 109 GLU A CA 1
ATOM 875 C C . GLU A 1 109 ? 1.005 9.535 -1.894 1.00 92.00 109 GLU A C 1
ATOM 877 O O . GLU A 1 109 ? 0.271 10.512 -1.986 1.00 92.00 109 GLU A O 1
ATOM 882 N N . GLU A 1 110 ? 1.557 9.173 -0.734 1.00 93.69 110 GLU A N 1
ATOM 883 C CA . GLU A 1 110 ? 1.390 9.918 0.525 1.00 93.69 110 GLU A CA 1
ATOM 884 C C . GLU A 1 110 ? 1.779 11.402 0.371 1.00 93.69 110 GLU A C 1
ATOM 886 O O . GLU A 1 110 ? 1.010 12.287 0.749 1.00 93.69 110 GLU A O 1
ATOM 891 N N . ASP A 1 111 ? 2.926 11.682 -0.256 1.00 92.06 111 ASP A N 1
ATOM 892 C CA . ASP A 1 111 ? 3.425 13.030 -0.548 1.00 92.06 111 ASP A CA 1
ATOM 893 C C . ASP A 1 111 ? 2.488 13.782 -1.531 1.00 92.06 111 ASP A C 1
ATOM 895 O O . ASP A 1 111 ? 2.315 14.995 -1.401 1.00 92.06 111 ASP A O 1
ATOM 899 N N . LYS A 1 112 ? 1.843 13.084 -2.487 1.00 89.56 112 LYS A N 1
ATOM 900 C CA . LYS A 1 112 ? 0.844 13.677 -3.406 1.00 89.56 112 LYS A CA 1
ATOM 901 C C . LYS A 1 112 ? -0.453 14.023 -2.687 1.00 89.56 112 LYS A C 1
ATOM 903 O O . LYS A 1 112 ? -0.891 15.165 -2.770 1.00 89.56 112 LYS A O 1
ATOM 908 N N . VAL A 1 113 ? -1.033 13.062 -1.964 1.00 89.75 113 VAL A N 1
ATOM 909 C CA . VAL A 1 113 ? -2.266 13.272 -1.192 1.00 89.75 113 VAL A CA 1
ATOM 910 C C . VAL A 1 113 ? -2.046 14.423 -0.212 1.00 89.75 113 VAL A C 1
ATOM 912 O O . VAL A 1 113 ? -2.834 15.358 -0.207 1.00 89.75 113 VAL A O 1
ATOM 915 N N . THR A 1 114 ? -0.916 14.452 0.506 1.00 91.06 114 THR A N 1
ATOM 916 C CA . THR A 1 114 ? -0.547 15.560 1.412 1.00 91.06 114 THR A CA 1
ATOM 917 C C . THR A 1 114 ? -0.570 16.934 0.729 1.00 91.06 114 THR A C 1
ATOM 919 O O . THR A 1 114 ? -1.029 17.897 1.338 1.00 91.06 114 THR A O 1
ATOM 922 N N . ALA A 1 115 ? -0.107 17.039 -0.521 1.00 88.81 115 ALA A N 1
ATOM 923 C CA . ALA A 1 115 ? -0.129 18.289 -1.285 1.00 88.81 115 ALA A CA 1
ATOM 924 C C . ALA A 1 115 ? -1.531 18.652 -1.818 1.00 88.81 115 ALA A C 1
ATOM 926 O O . ALA A 1 115 ? -1.852 19.828 -1.966 1.00 88.81 115 ALA A O 1
ATOM 927 N N . GLU A 1 116 ? -2.382 17.660 -2.087 1.00 85.31 116 GLU A N 1
ATOM 928 C CA . GLU A 1 116 ? -3.794 17.875 -2.431 1.00 85.31 116 GLU A CA 1
ATOM 929 C C . GLU A 1 116 ? -4.625 18.278 -1.194 1.00 85.31 116 GLU A C 1
ATOM 931 O O . GLU A 1 116 ? -5.575 19.055 -1.322 1.00 85.31 116 GLU A O 1
ATOM 936 N N . LEU A 1 117 ? -4.221 17.845 0.010 1.00 82.50 117 LEU A N 1
ATOM 937 C CA . LEU A 1 117 ? -4.927 18.126 1.265 1.00 82.50 117 LEU A CA 1
ATOM 938 C C . LEU A 1 117 ? -4.760 19.562 1.800 1.00 82.50 117 LEU A C 1
ATOM 940 O O . LEU A 1 117 ? -5.409 19.914 2.783 1.00 82.50 117 LEU A O 1
ATOM 944 N N . GLU A 1 118 ? -3.946 20.427 1.177 1.00 71.44 118 GLU A N 1
ATOM 945 C CA . GLU A 1 118 ? -3.702 21.808 1.653 1.00 71.44 118 GLU A CA 1
ATOM 946 C C . GLU A 1 118 ? -4.979 22.674 1.785 1.00 71.44 118 GLU A C 1
ATOM 948 O O . GLU A 1 118 ? -4.931 23.762 2.358 1.00 71.44 118 GLU A O 1
ATOM 953 N N . ASN A 1 119 ? -6.121 22.211 1.257 1.00 67.25 119 ASN A N 1
ATOM 954 C CA . ASN A 1 119 ? -7.417 22.894 1.302 1.00 67.25 119 ASN A CA 1
ATOM 955 C C . ASN A 1 119 ? -8.578 21.968 1.748 1.00 67.25 119 ASN A C 1
ATOM 957 O O . ASN A 1 119 ? -9.729 22.223 1.391 1.00 67.25 119 ASN A O 1
ATOM 961 N N . THR A 1 120 ? -8.297 20.892 2.495 1.00 77.44 120 THR A N 1
ATOM 962 C CA . THR A 1 120 ? -9.298 19.904 2.956 1.00 77.44 120 THR A CA 1
ATOM 963 C C . THR A 1 120 ? -9.107 19.523 4.423 1.00 77.44 120 THR A C 1
ATOM 965 O O . THR A 1 120 ? -7.976 19.492 4.897 1.00 77.44 120 THR A O 1
ATOM 968 N N . ASP A 1 121 ? -10.180 19.104 5.092 1.00 81.12 121 ASP A N 1
ATOM 969 C CA . ASP A 1 121 ? -10.144 18.540 6.452 1.00 81.12 121 ASP A CA 1
ATOM 970 C C . ASP A 1 121 ? -9.859 17.011 6.483 1.00 81.12 121 ASP A C 1
ATOM 972 O O . ASP A 1 121 ? -10.052 16.353 7.504 1.00 81.12 121 ASP A O 1
ATOM 976 N N . ASP A 1 122 ? -9.393 16.432 5.368 1.00 88.25 122 ASP A N 1
ATOM 977 C CA . ASP A 1 122 ? -9.029 15.011 5.249 1.00 88.25 122 ASP A CA 1
ATOM 978 C C . ASP A 1 122 ? -7.768 14.660 6.085 1.00 88.25 122 ASP A C 1
ATOM 980 O O . ASP A 1 122 ? -6.898 15.492 6.357 1.00 88.25 122 ASP A O 1
ATOM 984 N N . GLU A 1 123 ? -7.631 13.395 6.494 1.00 91.31 123 GLU A N 1
ATOM 985 C CA . GLU A 1 123 ? -6.562 12.913 7.383 1.00 91.31 123 GLU A CA 1
ATOM 986 C C . GLU A 1 123 ? -5.695 11.817 6.746 1.00 91.31 123 GLU A C 1
ATOM 988 O O . GLU A 1 123 ? -6.194 10.899 6.103 1.00 91.31 123 GLU A O 1
ATOM 993 N N . ILE A 1 124 ? -4.380 11.856 6.998 1.00 94.44 124 ILE A N 1
ATOM 994 C CA . ILE A 1 124 ? -3.398 10.864 6.504 1.00 94.44 124 ILE A CA 1
ATOM 995 C C . ILE A 1 124 ? -2.762 10.102 7.671 1.00 94.44 124 ILE A C 1
ATOM 997 O O . ILE A 1 124 ? -2.100 10.715 8.513 1.00 94.44 124 ILE A O 1
ATOM 1001 N N . LEU A 1 125 ? -2.928 8.780 7.717 1.00 96.31 125 LEU A N 1
ATOM 1002 C CA . LEU A 1 125 ? -2.472 7.903 8.797 1.00 96.31 125 LEU A CA 1
ATOM 1003 C C . LEU A 1 125 ? -1.532 6.807 8.274 1.00 96.31 125 LEU A C 1
ATOM 1005 O O . LEU A 1 125 ? -1.966 5.758 7.797 1.00 96.31 125 LEU A O 1
ATOM 1009 N N . SER A 1 126 ? -0.231 7.051 8.414 1.00 97.12 126 SER A N 1
ATOM 1010 C CA . SER A 1 126 ? 0.828 6.211 7.844 1.00 97.12 126 SER A CA 1
ATOM 1011 C C . SER A 1 126 ? 1.566 5.405 8.917 1.00 97.12 126 SER A C 1
ATOM 1013 O O . SER A 1 126 ? 1.963 5.938 9.958 1.00 97.12 126 SER A O 1
ATOM 1015 N N . LEU A 1 127 ? 1.754 4.105 8.676 1.00 96.88 127 LEU A N 1
ATOM 1016 C CA . LEU A 1 127 ? 2.267 3.147 9.652 1.00 96.88 127 LEU A CA 1
ATOM 1017 C C . LEU A 1 127 ? 3.153 2.068 9.010 1.00 96.88 127 LEU A C 1
ATOM 1019 O O . LEU A 1 127 ? 2.673 1.164 8.333 1.00 96.88 127 LEU A O 1
ATOM 1023 N N . ASP A 1 128 ? 4.450 2.102 9.325 1.00 96.12 128 ASP A N 1
ATOM 1024 C CA . ASP A 1 128 ? 5.356 0.966 9.116 1.00 96.12 128 ASP A CA 1
ATOM 1025 C C . ASP A 1 128 ? 5.070 -0.127 10.163 1.00 96.12 128 ASP A C 1
ATOM 1027 O O . ASP A 1 128 ? 5.286 0.069 11.371 1.00 96.12 128 ASP A O 1
ATOM 1031 N N . LEU A 1 129 ? 4.595 -1.287 9.706 1.00 95.06 129 LEU A N 1
ATOM 1032 C CA . LEU A 1 129 ? 4.200 -2.410 10.558 1.00 95.06 129 LEU A CA 1
ATOM 1033 C C . LEU A 1 129 ? 5.391 -3.142 11.205 1.00 95.06 129 LEU A C 1
ATOM 1035 O O . LEU A 1 129 ? 5.208 -3.779 12.244 1.00 95.06 129 LEU A O 1
ATOM 1039 N N . ARG A 1 130 ? 6.631 -2.959 10.723 1.00 93.62 130 ARG A N 1
ATOM 1040 C CA . ARG A 1 130 ? 7.857 -3.405 11.428 1.00 93.62 130 ARG A CA 1
ATOM 1041 C C . ARG A 1 130 ? 8.028 -2.709 12.771 1.00 93.62 130 ARG A C 1
ATOM 1043 O O . ARG A 1 130 ? 8.610 -3.255 13.705 1.00 93.62 130 ARG A O 1
ATOM 1050 N N . SER A 1 131 ? 7.508 -1.485 12.893 1.00 91.19 131 SER A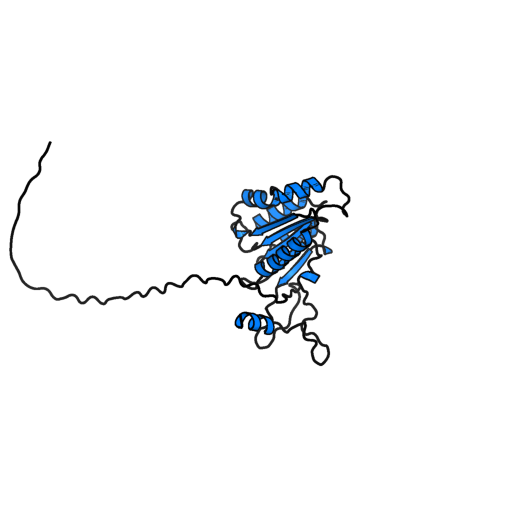 N 1
ATOM 1051 C CA . SER A 1 131 ? 7.558 -0.717 14.140 1.00 91.19 131 SER A CA 1
ATOM 1052 C C . SER A 1 131 ? 6.581 -1.230 15.209 1.00 91.19 131 SER A C 1
ATOM 1054 O O . SER A 1 131 ? 6.610 -0.751 16.350 1.00 91.19 131 SER A O 1
ATOM 1056 N N . VAL A 1 132 ? 5.708 -2.185 14.868 1.00 92.75 132 VAL A N 1
ATOM 1057 C CA . VAL A 1 132 ? 4.632 -2.712 15.713 1.00 92.75 132 VAL A CA 1
ATOM 1058 C C . VAL A 1 132 ? 5.016 -4.092 16.247 1.00 92.75 132 VAL A C 1
ATOM 1060 O O . VAL A 1 132 ? 5.384 -4.987 15.497 1.00 92.75 132 VAL A O 1
ATOM 1063 N N . SER A 1 133 ? 4.953 -4.244 17.570 1.00 91.12 133 SER A N 1
ATOM 1064 C CA . SER A 1 133 ? 5.506 -5.387 18.316 1.00 91.12 133 SER A CA 1
ATOM 1065 C C . SER A 1 133 ? 4.491 -6.104 19.212 1.00 91.12 133 SER A C 1
ATOM 1067 O O . SER A 1 133 ? 4.817 -7.128 19.798 1.00 91.12 133 SER A O 1
ATOM 1069 N N . THR A 1 134 ? 3.293 -5.541 19.366 1.00 94.12 134 THR A N 1
ATOM 1070 C CA . THR A 1 134 ? 2.194 -6.045 20.202 1.00 94.12 134 THR A CA 1
ATOM 1071 C C . THR A 1 134 ? 0.864 -5.605 19.594 1.00 94.12 134 THR A C 1
ATOM 1073 O O . THR A 1 134 ? 0.806 -4.591 18.899 1.00 94.12 134 THR A O 1
ATOM 1076 N N . GLU A 1 135 ? -0.198 -6.355 19.874 1.00 93.56 135 GLU A N 1
ATOM 1077 C CA . GLU A 1 135 ? -1.562 -6.111 19.378 1.00 93.56 135 GLU A CA 1
ATOM 1078 C C . GLU A 1 135 ? -2.110 -4.764 19.894 1.00 93.56 135 GLU A C 1
ATOM 1080 O O . GLU A 1 135 ? -2.539 -3.921 19.111 1.00 93.56 135 GLU A O 1
ATOM 1085 N N . ASP A 1 136 ? -1.937 -4.499 21.195 1.00 94.31 136 ASP A N 1
ATOM 1086 C CA . ASP A 1 136 ? -2.133 -3.192 21.852 1.00 94.31 136 ASP A CA 1
ATOM 1087 C C . ASP A 1 136 ? -1.487 -2.033 21.068 1.00 94.31 136 ASP A C 1
ATOM 1089 O O . ASP A 1 136 ? -2.133 -1.033 20.765 1.00 94.31 136 ASP A O 1
ATOM 1093 N N . LYS A 1 137 ? -0.231 -2.196 20.641 1.00 94.56 137 LYS A N 1
ATOM 1094 C CA . LYS A 1 137 ? 0.523 -1.168 19.911 1.00 94.56 137 LYS A CA 1
ATOM 1095 C C . LYS A 1 137 ? 0.079 -1.019 18.453 1.00 94.56 137 LYS A C 1
ATOM 1097 O O . LYS A 1 137 ? 0.372 0.020 17.863 1.00 94.56 137 LYS A O 1
ATOM 1102 N N . LEU A 1 138 ? -0.596 -2.016 17.871 1.00 95.44 138 LEU A N 1
ATOM 1103 C CA . LEU A 1 138 ? -1.253 -1.889 16.568 1.00 95.44 138 LEU A CA 1
ATOM 1104 C C . LEU A 1 138 ? -2.511 -1.031 16.715 1.00 95.44 138 LEU A C 1
ATOM 1106 O O . LEU A 1 138 ? -2.588 0.036 16.107 1.00 95.44 138 LEU A O 1
ATOM 1110 N N . ASN A 1 139 ? -3.425 -1.441 17.601 1.00 94.75 139 ASN A N 1
ATOM 1111 C CA . ASN A 1 139 ? -4.671 -0.725 17.887 1.00 94.75 139 ASN A CA 1
ATOM 1112 C C . ASN A 1 139 ? -4.402 0.736 18.259 1.00 94.75 139 ASN A C 1
ATOM 1114 O O . ASN A 1 139 ? -4.944 1.651 17.640 1.00 94.75 139 ASN A O 1
ATOM 1118 N N . LYS A 1 140 ? -3.456 0.960 19.174 1.00 95.62 140 LYS A N 1
ATOM 1119 C CA . LYS A 1 140 ? -3.072 2.288 19.656 1.00 95.62 140 LYS A CA 1
ATOM 1120 C C . LYS A 1 140 ? -2.452 3.208 18.604 1.00 95.62 140 LYS A C 1
ATOM 1122 O O . LYS A 1 140 ? -2.551 4.430 18.708 1.00 95.62 140 LYS A O 1
ATOM 1127 N N . LYS A 1 141 ? -1.763 2.643 17.607 1.00 96.19 141 LYS A N 1
ATOM 1128 C CA . LYS A 1 141 ? -1.174 3.415 16.502 1.00 96.19 141 LYS A CA 1
ATOM 1129 C C . LYS A 1 141 ? -2.140 3.651 15.345 1.00 96.19 141 LYS A C 1
ATOM 1131 O O . LYS A 1 141 ? -1.911 4.586 14.586 1.00 96.19 141 LYS A O 1
ATOM 1136 N N . LEU A 1 142 ? -3.158 2.806 15.199 1.00 95.44 142 LEU A N 1
ATOM 1137 C CA . LEU A 1 142 ? -4.099 2.829 14.088 1.00 95.44 142 LEU A CA 1
ATOM 1138 C C . LEU A 1 142 ? -5.453 3.390 14.549 1.00 95.44 142 LEU A C 1
ATOM 1140 O O . LEU A 1 142 ? -5.694 4.591 14.417 1.00 95.44 142 LEU A O 1
ATOM 1144 N N . PHE A 1 143 ? -6.289 2.545 15.151 1.00 95.06 143 PHE A N 1
ATOM 1145 C CA . PHE A 1 143 ? -7.672 2.847 15.527 1.00 95.06 143 PHE A CA 1
ATOM 1146 C C . PHE A 1 143 ? -7.795 3.864 16.680 1.00 95.06 143 PHE A C 1
ATOM 1148 O O . PHE A 1 143 ? -8.643 4.747 16.620 1.00 95.06 143 PHE A O 1
ATOM 1155 N N . GLU A 1 144 ? -6.914 3.826 17.690 1.00 94.88 144 GLU A N 1
ATOM 1156 C CA . GLU A 1 144 ? -6.895 4.839 18.770 1.00 94.88 144 GLU A CA 1
ATOM 1157 C C . GLU A 1 144 ? -6.075 6.095 18.409 1.00 94.88 144 GLU A C 1
ATOM 1159 O O . GLU A 1 144 ? -5.806 6.943 19.268 1.00 94.88 144 GLU A O 1
ATOM 1164 N N . SER A 1 145 ? -5.603 6.223 17.164 1.00 95.56 145 SER A N 1
ATOM 1165 C CA . SER A 1 145 ? -4.771 7.367 16.794 1.00 95.56 145 SER A CA 1
ATOM 1166 C C . SER A 1 145 ? -5.588 8.670 16.804 1.00 95.56 145 SER A C 1
ATOM 1168 O O . SER A 1 145 ? -6.752 8.676 16.396 1.00 95.56 145 SER A O 1
ATOM 1170 N N . PRO A 1 146 ? -4.996 9.823 17.179 1.00 92.94 146 PRO A N 1
ATOM 1171 C CA . PRO A 1 146 ? -5.711 11.102 17.167 1.00 92.94 146 PRO A CA 1
ATOM 1172 C C . PRO A 1 146 ? -6.274 11.506 15.798 1.00 92.94 146 PRO A C 1
ATOM 1174 O O . PRO A 1 146 ? -7.166 12.347 15.748 1.00 92.94 146 PRO A O 1
ATOM 1177 N N . LYS A 1 147 ? -5.749 10.937 14.704 1.00 93.00 147 LYS A N 1
ATOM 1178 C CA . LYS A 1 147 ? -6.244 11.137 13.336 1.00 93.00 147 LYS A CA 1
ATOM 1179 C C . LYS A 1 147 ? -7.500 10.306 13.071 1.00 93.00 147 LYS A C 1
ATOM 1181 O O . LYS A 1 147 ? -8.516 10.855 12.661 1.00 93.00 147 LYS A O 1
ATOM 1186 N N . PHE A 1 148 ? -7.452 9.012 13.396 1.00 92.75 148 PHE A N 1
ATOM 1187 C CA . PHE A 1 148 ? -8.591 8.100 13.264 1.00 92.75 148 PHE A CA 1
ATOM 1188 C C . PHE A 1 148 ? -9.783 8.570 14.113 1.00 92.75 148 PHE A C 1
ATOM 1190 O O . PHE A 1 148 ? -10.900 8.666 13.613 1.00 92.75 148 PHE A O 1
ATOM 1197 N N . ILE A 1 149 ? -9.531 8.970 15.366 1.00 90.44 149 ILE A N 1
ATOM 1198 C CA . ILE A 1 149 ? -10.561 9.486 16.284 1.00 90.44 149 ILE A CA 1
ATOM 1199 C C . ILE A 1 149 ? -11.189 10.796 15.770 1.00 90.44 149 ILE A C 1
ATOM 1201 O O . ILE A 1 149 ? -12.388 11.008 15.962 1.00 90.44 149 ILE A O 1
ATOM 1205 N N . ARG A 1 150 ? -10.423 11.677 15.101 1.00 87.44 150 ARG A N 1
ATOM 1206 C CA . ARG A 1 150 ? -10.977 12.894 14.475 1.00 87.44 150 ARG A CA 1
ATOM 1207 C C . ARG A 1 150 ? -11.928 12.549 13.335 1.00 87.44 150 ARG A C 1
ATOM 1209 O O . ARG A 1 150 ? -13.095 12.904 13.433 1.00 87.44 150 ARG A O 1
ATOM 1216 N N . TRP A 1 151 ? -11.467 11.779 12.352 1.00 88.69 151 TRP A N 1
ATOM 1217 C CA . TRP A 1 151 ? -12.272 11.319 11.213 1.00 88.69 151 TRP A CA 1
ATOM 1218 C C . TRP A 1 151 ? -13.556 10.577 11.636 1.00 88.69 151 TRP A C 1
ATOM 1220 O O . TRP A 1 151 ? -14.647 10.813 11.105 1.00 88.69 151 TRP A O 1
ATOM 1230 N N . GLN A 1 152 ? -13.451 9.713 12.652 1.00 84.69 152 GLN A N 1
ATOM 1231 C CA . GLN A 1 152 ? -14.598 9.037 13.262 1.00 84.69 152 GLN A CA 1
ATOM 1232 C C . GLN A 1 152 ? -15.597 10.051 13.846 1.00 84.69 152 GLN A C 1
ATOM 1234 O O . GLN A 1 152 ? -16.803 9.921 13.642 1.00 84.69 152 GLN A O 1
ATOM 1239 N N . SER A 1 153 ? -15.103 11.082 14.537 1.00 79.12 153 SER A N 1
ATOM 1240 C CA . SER A 1 153 ? -15.931 12.131 15.144 1.00 79.12 153 SER A CA 1
ATOM 1241 C C . SER A 1 153 ? -16.592 13.037 14.094 1.00 79.12 153 SER A C 1
ATOM 1243 O O . SER A 1 153 ? -17.792 13.297 14.194 1.00 79.12 153 SER A O 1
ATOM 1245 N N . GLY A 1 154 ? -15.848 13.476 13.071 1.00 70.31 154 GLY A N 1
ATOM 1246 C CA . GLY A 1 154 ? -16.343 14.319 11.971 1.00 70.31 154 GLY A CA 1
ATOM 1247 C C . GLY A 1 154 ? -17.379 13.619 11.084 1.00 70.31 154 GLY A C 1
ATOM 1248 O O . GLY A 1 154 ? -18.292 14.249 10.550 1.00 70.31 154 GLY A O 1
ATOM 1249 N N . SER A 1 155 ? -17.334 12.285 11.010 1.00 60.47 155 SER A N 1
ATOM 1250 C CA . SER A 1 155 ? -18.320 11.485 10.272 1.00 60.47 155 SER A CA 1
ATOM 1251 C C . SER A 1 155 ? -19.760 11.564 10.820 1.00 60.47 155 SER A C 1
ATOM 1253 O O . SER A 1 155 ? -20.705 11.191 10.112 1.00 60.47 155 SER A O 1
ATOM 1255 N N . HIS A 1 156 ? -19.974 12.018 12.062 1.00 53.28 156 HIS A N 1
ATOM 1256 C CA . HIS A 1 156 ? -21.297 12.028 12.696 1.00 53.28 156 HIS A CA 1
ATOM 1257 C C . HIS A 1 156 ? -22.155 13.242 12.300 1.00 53.28 156 HIS A C 1
ATOM 1259 O O . HIS A 1 156 ? -22.147 14.285 12.948 1.00 53.28 156 HIS A O 1
ATOM 1265 N N . GLY A 1 157 ? -22.989 13.056 11.271 1.00 51.81 157 GLY A N 1
ATOM 1266 C CA . GLY A 1 157 ? -24.068 13.983 10.890 1.00 51.81 157 GLY A CA 1
ATOM 1267 C C . GLY A 1 157 ? -23.943 14.572 9.484 1.00 51.81 157 GLY A C 1
ATOM 1268 O O . GLY A 1 157 ? -24.912 15.128 8.970 1.00 51.81 157 GLY A O 1
ATOM 1269 N N . LEU A 1 158 ? -22.789 14.405 8.833 1.00 53.84 158 LEU A N 1
ATOM 1270 C CA . LEU A 1 158 ? -22.556 14.859 7.462 1.00 53.84 158 LEU A CA 1
ATOM 1271 C C . LEU A 1 158 ? -22.971 13.799 6.428 1.00 53.84 158 LEU A C 1
ATOM 1273 O O . LEU A 1 158 ? -22.790 12.589 6.622 1.00 53.84 158 LEU A O 1
ATOM 1277 N N . SER A 1 159 ? -23.522 14.280 5.307 1.00 49.88 159 SER A N 1
ATOM 1278 C CA . SER A 1 159 ? -23.814 13.474 4.113 1.00 49.88 159 SER A CA 1
ATOM 1279 C C . SER A 1 159 ? -22.528 12.858 3.559 1.00 49.88 159 SER A C 1
ATOM 1281 O O . SER A 1 159 ? -21.482 13.496 3.615 1.00 49.88 159 SER A O 1
ATOM 1283 N N . ALA A 1 160 ? -22.596 11.661 2.970 1.00 51.91 160 ALA A N 1
ATOM 1284 C CA . ALA A 1 160 ? -21.420 10.934 2.476 1.00 51.91 160 ALA A CA 1
ATOM 1285 C C . ALA A 1 160 ? -20.574 11.713 1.441 1.00 51.91 160 ALA A C 1
ATOM 1287 O O . ALA A 1 160 ? -19.383 11.463 1.315 1.00 51.91 160 ALA A O 1
ATOM 1288 N N . THR A 1 161 ? -21.165 12.681 0.732 1.00 51.06 161 THR A N 1
ATOM 1289 C CA . THR A 1 161 ? -20.472 13.577 -0.221 1.00 51.06 161 THR A CA 1
ATOM 1290 C C . THR A 1 161 ? -19.712 14.733 0.454 1.00 51.06 161 THR A C 1
ATOM 1292 O O . THR A 1 161 ? -18.994 15.462 -0.219 1.00 51.06 161 THR A O 1
ATOM 1295 N N . LEU A 1 162 ? -19.895 14.932 1.762 1.00 56.59 162 LEU A N 1
ATOM 1296 C CA . LEU A 1 162 ? -19.335 16.026 2.569 1.00 56.59 162 LEU A CA 1
ATOM 1297 C C . LEU A 1 162 ? -18.607 15.499 3.822 1.00 56.59 162 LEU A C 1
ATOM 1299 O O . LEU A 1 162 ? -18.524 16.210 4.818 1.00 56.59 162 LEU A O 1
ATOM 1303 N N . ARG A 1 163 ? -18.140 14.244 3.812 1.00 68.38 163 ARG A N 1
ATOM 1304 C CA . ARG A 1 163 ? -17.338 13.674 4.905 1.00 68.38 163 ARG A CA 1
ATOM 1305 C C . ARG A 1 163 ? -15.851 13.782 4.602 1.00 68.38 163 ARG A C 1
ATOM 1307 O O . ARG A 1 163 ? -15.434 13.455 3.493 1.00 68.38 163 ARG A O 1
ATOM 1314 N N . GLU A 1 164 ? -15.100 14.151 5.632 1.00 81.38 164 GLU A N 1
ATOM 1315 C CA . GLU A 1 164 ? -13.647 13.998 5.734 1.00 81.38 164 GLU A CA 1
ATOM 1316 C C . GLU A 1 164 ? -13.235 12.569 5.339 1.00 81.38 164 GLU A C 1
ATOM 1318 O O . GLU A 1 164 ? -13.866 11.587 5.752 1.00 81.38 164 GLU A O 1
ATOM 1323 N N . ARG A 1 165 ? -12.172 12.433 4.547 1.00 88.81 165 ARG A N 1
ATOM 1324 C CA . ARG A 1 165 ? -11.572 11.142 4.196 1.00 88.81 165 ARG A CA 1
ATOM 1325 C C . ARG A 1 165 ? -10.439 10.790 5.146 1.00 88.81 165 ARG A C 1
ATOM 1327 O O . ARG A 1 165 ? -9.677 11.654 5.568 1.00 88.81 165 ARG A O 1
ATOM 1334 N N . LEU A 1 166 ? -10.269 9.498 5.410 1.00 93.69 166 LEU A N 1
ATOM 1335 C CA . LEU A 1 166 ? -9.078 8.964 6.065 1.00 93.69 166 LEU A CA 1
ATOM 1336 C C . LEU A 1 166 ? -8.252 8.148 5.070 1.00 93.69 166 LEU A C 1
ATOM 1338 O O . LEU A 1 166 ? -8.714 7.135 4.549 1.00 93.69 166 LEU A O 1
ATOM 1342 N N . HIS A 1 167 ? -7.020 8.576 4.823 1.00 95.50 167 HIS A N 1
ATOM 1343 C CA . HIS A 1 167 ? -6.048 7.915 3.959 1.00 95.50 167 HIS A CA 1
ATOM 1344 C C . HIS A 1 167 ? -5.068 7.106 4.814 1.00 95.50 167 HIS A C 1
ATOM 1346 O O . HIS A 1 167 ? -4.182 7.666 5.459 1.00 95.50 167 HIS A O 1
ATOM 1352 N N . ILE A 1 168 ? -5.238 5.784 4.848 1.00 97.44 168 ILE A N 1
ATOM 1353 C CA . ILE A 1 168 ? -4.428 4.866 5.653 1.00 97.44 168 ILE A CA 1
ATOM 1354 C C . ILE A 1 168 ? -3.359 4.201 4.780 1.00 97.44 168 ILE A C 1
ATOM 1356 O O . ILE A 1 168 ? -3.678 3.467 3.842 1.00 97.44 168 ILE A O 1
ATOM 1360 N N . PHE A 1 169 ? -2.092 4.391 5.144 1.00 98.00 169 PHE A N 1
ATOM 1361 C CA . PHE A 1 169 ? -0.936 3.786 4.479 1.00 98.00 169 PHE A CA 1
ATOM 1362 C C . PHE A 1 169 ? -0.236 2.800 5.427 1.00 98.00 169 PHE A C 1
ATOM 1364 O O . PHE A 1 169 ? 0.392 3.203 6.403 1.00 98.00 169 PHE A O 1
ATOM 1371 N N . LEU A 1 170 ? -0.346 1.498 5.156 1.00 97.62 170 LEU A N 1
ATOM 1372 C CA . LEU A 1 170 ? 0.274 0.419 5.932 1.00 97.62 170 LEU A CA 1
ATOM 1373 C C . LEU A 1 170 ? 1.429 -0.198 5.132 1.00 97.62 170 LEU A C 1
ATOM 1375 O O . LEU A 1 170 ? 1.198 -0.984 4.209 1.00 97.62 170 LEU A O 1
ATOM 1379 N N . ASP A 1 171 ? 2.672 0.136 5.481 1.00 96.31 171 ASP A N 1
ATOM 1380 C CA . ASP A 1 171 ? 3.854 -0.423 4.812 1.00 96.31 171 ASP A CA 1
ATOM 1381 C C . ASP A 1 171 ? 4.408 -1.659 5.535 1.00 96.31 171 ASP A C 1
ATOM 1383 O O . ASP A 1 171 ? 4.297 -1.805 6.757 1.00 96.31 171 ASP A O 1
ATOM 1387 N N . SER A 1 172 ? 5.078 -2.517 4.760 1.00 94.19 172 SER A N 1
ATOM 1388 C CA . SER A 1 172 ? 5.879 -3.641 5.253 1.00 94.19 172 SER A CA 1
ATOM 1389 C C . SER A 1 172 ? 5.091 -4.650 6.105 1.00 94.19 172 SER A C 1
ATOM 1391 O O . SER A 1 172 ? 5.586 -5.152 7.117 1.00 94.19 172 SER A O 1
ATOM 1393 N N . LEU A 1 173 ? 3.867 -4.989 5.672 1.00 94.38 173 LEU A N 1
ATOM 1394 C CA . LEU A 1 173 ? 3.022 -6.016 6.301 1.00 94.38 173 LEU A CA 1
ATOM 1395 C C . LEU A 1 173 ? 3.733 -7.377 6.372 1.00 94.38 173 LEU A C 1
ATOM 1397 O O . LEU A 1 173 ? 3.628 -8.075 7.373 1.00 94.38 173 LEU A O 1
ATOM 1401 N N . ASP A 1 174 ? 4.500 -7.730 5.338 1.00 92.75 174 ASP A N 1
ATOM 1402 C CA . ASP A 1 174 ? 5.298 -8.962 5.277 1.00 92.75 174 ASP A CA 1
ATOM 1403 C C . ASP A 1 174 ? 6.516 -8.998 6.225 1.00 92.75 174 ASP A C 1
ATOM 1405 O O . ASP A 1 174 ? 7.169 -10.035 6.340 1.00 92.75 174 ASP A O 1
ATOM 1409 N N . GLU A 1 175 ? 6.824 -7.891 6.909 1.00 91.19 175 GLU A N 1
ATOM 1410 C CA . GLU A 1 175 ? 7.989 -7.746 7.795 1.00 91.19 175 GLU A CA 1
ATOM 1411 C C . GLU A 1 175 ? 7.585 -7.426 9.253 1.00 91.19 175 GLU A C 1
ATOM 1413 O O . GLU A 1 175 ? 8.426 -7.054 10.074 1.00 91.19 175 GLU A O 1
ATOM 1418 N N . CYS A 1 176 ? 6.298 -7.564 9.602 1.00 90.25 176 CYS A N 1
ATOM 1419 C CA . CYS A 1 176 ? 5.792 -7.283 10.946 1.00 90.25 176 CYS A CA 1
ATOM 1420 C C . CYS A 1 176 ? 6.375 -8.222 12.025 1.00 90.25 176 CYS A C 1
ATOM 1422 O O . CYS A 1 176 ? 6.638 -9.398 11.781 1.00 90.25 176 CYS A O 1
ATOM 1424 N N . LEU A 1 177 ? 6.527 -7.722 13.259 1.00 89.06 177 LEU A N 1
ATOM 1425 C CA . LEU A 1 177 ? 7.044 -8.519 14.391 1.00 89.06 177 LEU A CA 1
ATOM 1426 C C . LEU A 1 177 ? 5.980 -9.428 15.036 1.00 89.06 177 LEU A C 1
ATOM 1428 O O . LEU A 1 177 ? 6.310 -10.326 15.810 1.00 89.06 177 LEU A O 1
ATOM 1432 N N . LEU A 1 178 ? 4.704 -9.166 14.752 1.00 90.06 178 LEU A N 1
ATOM 1433 C CA . LEU A 1 178 ? 3.580 -10.040 15.081 1.00 90.06 178 LEU A CA 1
ATOM 1434 C C . LEU A 1 178 ? 3.462 -11.167 14.043 1.00 90.06 178 LEU A C 1
ATOM 1436 O O . LEU A 1 178 ? 4.028 -11.088 12.956 1.00 90.06 178 LEU A O 1
ATOM 1440 N N . ARG A 1 179 ? 2.669 -12.201 14.347 1.00 90.69 179 ARG A N 1
ATOM 1441 C CA . ARG A 1 179 ? 2.226 -13.145 13.311 1.00 90.69 179 ARG A CA 1
ATOM 1442 C C . ARG A 1 179 ? 1.359 -12.418 12.288 1.00 90.69 179 ARG A C 1
ATOM 1444 O O . ARG A 1 179 ? 0.482 -11.640 12.665 1.00 90.69 179 ARG A O 1
ATOM 1451 N N . LEU A 1 180 ? 1.572 -12.718 11.015 1.00 90.56 180 LEU A N 1
ATOM 1452 C CA . LEU A 1 180 ? 0.908 -12.049 9.903 1.00 90.56 180 LEU A CA 1
ATOM 1453 C C . LEU A 1 180 ? -0.616 -12.283 9.910 1.00 90.56 180 LEU A C 1
ATOM 1455 O O . LEU A 1 180 ? -1.388 -11.369 9.635 1.00 90.56 180 LEU A O 1
ATOM 1459 N N . GLU A 1 181 ? -1.061 -13.464 10.338 1.00 90.75 181 GLU A N 1
ATOM 1460 C CA . GLU A 1 181 ? -2.476 -13.802 10.528 1.00 90.75 181 GLU A CA 1
ATOM 1461 C C . GLU A 1 181 ? -3.100 -13.017 11.692 1.00 90.75 181 GLU A C 1
ATOM 1463 O O . GLU A 1 181 ? -4.259 -12.619 11.625 1.00 90.75 181 GLU A O 1
ATOM 1468 N N . THR A 1 182 ? -2.323 -12.751 12.750 1.00 92.06 182 THR A N 1
ATOM 1469 C CA . THR A 1 182 ? -2.750 -11.921 13.887 1.00 92.06 182 THR A CA 1
ATOM 1470 C C . THR A 1 182 ? -2.890 -10.453 13.472 1.00 92.06 182 THR A C 1
ATOM 1472 O O . THR A 1 182 ? -3.872 -9.817 13.843 1.00 92.06 182 THR A O 1
ATOM 1475 N N . VAL A 1 183 ? -1.970 -9.921 12.657 1.00 93.69 183 VAL A N 1
ATOM 1476 C CA . VAL A 1 183 ? -2.112 -8.566 12.088 1.00 93.69 183 VAL A CA 1
ATOM 1477 C C . VAL A 1 183 ? -3.328 -8.492 11.166 1.00 93.69 183 VAL A C 1
ATOM 1479 O O . VAL A 1 183 ? -4.124 -7.569 11.301 1.00 93.69 183 VAL A O 1
ATOM 1482 N N . ALA A 1 184 ? -3.510 -9.474 10.278 1.00 94.06 184 ALA A N 1
ATOM 1483 C CA . ALA A 1 184 ? -4.663 -9.529 9.383 1.00 94.06 184 ALA A CA 1
ATOM 1484 C C . ALA A 1 184 ? -5.996 -9.545 10.148 1.00 94.06 184 ALA A C 1
ATOM 1486 O O . ALA A 1 184 ? -6.877 -8.759 9.815 1.00 94.06 184 ALA A O 1
ATOM 1487 N N . ALA A 1 185 ? -6.124 -10.367 11.197 1.00 93.62 185 ALA A N 1
ATOM 1488 C CA . ALA A 1 185 ? -7.324 -10.410 12.033 1.00 93.62 185 ALA A CA 1
ATOM 1489 C C . ALA A 1 185 ? -7.620 -9.057 12.703 1.00 93.62 185 AL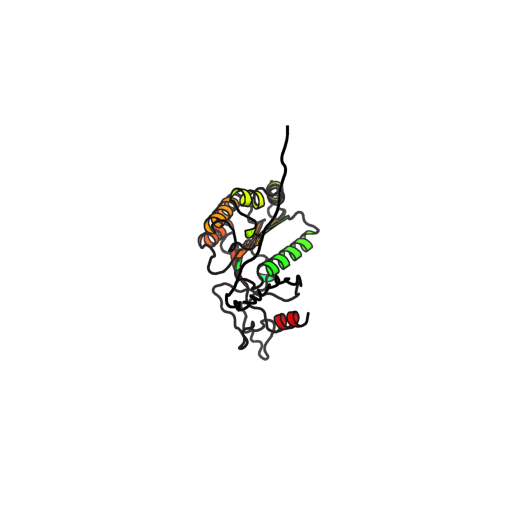A A C 1
ATOM 1491 O O . ALA A 1 185 ? -8.730 -8.552 12.586 1.00 93.62 185 ALA A O 1
ATOM 1492 N N . ILE A 1 186 ? -6.620 -8.418 13.323 1.00 94.25 186 ILE A N 1
ATOM 1493 C CA . ILE A 1 186 ? -6.795 -7.115 13.991 1.00 94.25 186 ILE A CA 1
ATOM 1494 C C . ILE A 1 186 ? -7.193 -6.014 12.998 1.00 94.25 186 ILE A C 1
ATOM 1496 O O . ILE A 1 186 ? -8.042 -5.182 13.312 1.00 94.25 186 ILE A O 1
ATOM 1500 N N . LEU A 1 187 ? -6.605 -6.009 11.795 1.00 95.56 187 LEU A N 1
ATOM 1501 C CA . LEU A 1 187 ? -6.989 -5.071 10.738 1.00 95.56 187 LEU A CA 1
ATOM 1502 C C . LEU A 1 187 ? -8.430 -5.311 10.271 1.00 95.56 187 LEU A C 1
ATOM 1504 O O . LEU A 1 187 ? -9.180 -4.354 10.124 1.00 95.56 187 LEU A O 1
ATOM 1508 N N . VAL A 1 188 ? -8.819 -6.569 10.061 1.00 95.12 188 VAL A N 1
ATOM 1509 C CA . VAL A 1 188 ? -10.168 -6.955 9.624 1.00 95.12 188 VAL A CA 1
ATOM 1510 C C . VAL A 1 188 ? -11.222 -6.605 10.671 1.00 95.12 188 VAL A C 1
ATOM 1512 O O . VAL A 1 188 ? -12.187 -5.915 10.350 1.00 95.12 188 VAL A O 1
ATOM 1515 N N . ASP A 1 189 ? -11.039 -7.040 11.916 1.00 93.94 189 ASP A N 1
ATOM 1516 C CA . ASP A 1 189 ? -12.024 -6.841 12.980 1.00 93.94 189 ASP A CA 1
ATOM 1517 C C . ASP A 1 189 ? -12.172 -5.351 13.315 1.00 93.94 189 ASP A C 1
ATOM 1519 O O . ASP A 1 189 ? -13.288 -4.837 13.356 1.00 93.94 189 ASP A O 1
ATOM 1523 N N . GLY A 1 190 ? -11.056 -4.619 13.415 1.00 92.81 190 GLY A N 1
ATOM 1524 C CA . GLY A 1 190 ? -11.085 -3.173 13.634 1.00 92.81 190 GLY A CA 1
ATOM 1525 C C . GLY A 1 190 ? -11.645 -2.361 12.459 1.00 92.81 190 GLY A C 1
ATOM 1526 O O . GLY A 1 190 ? -12.110 -1.250 12.681 1.00 92.81 190 GLY A O 1
ATOM 1527 N N . LEU A 1 191 ? -11.645 -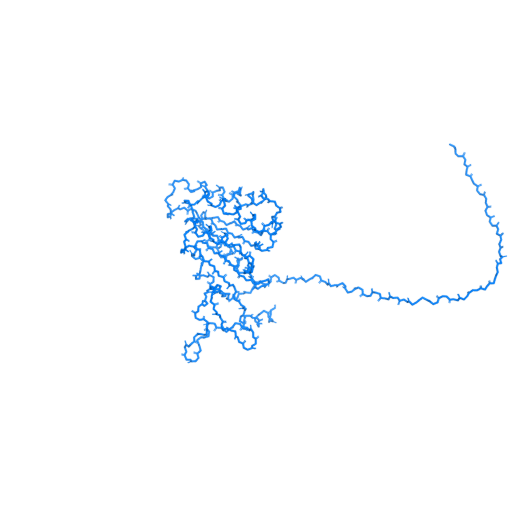2.881 11.223 1.00 94.12 191 LEU A N 1
ATOM 1528 C CA . LEU A 1 191 ? -12.298 -2.236 10.070 1.00 94.12 191 LEU A CA 1
ATOM 1529 C C . LEU A 1 191 ? -13.786 -2.604 9.934 1.00 94.12 191 LEU A C 1
ATOM 1531 O O . LEU A 1 191 ? -14.557 -1.788 9.426 1.00 94.12 191 LEU A O 1
ATOM 1535 N N . LYS A 1 192 ? -14.218 -3.783 10.409 1.00 93.38 192 LYS A N 1
ATOM 1536 C CA . LYS A 1 192 ? -15.639 -4.191 10.421 1.00 93.38 192 LYS A CA 1
ATOM 1537 C C . LYS A 1 192 ? -16.508 -3.243 11.244 1.00 93.38 192 LYS A C 1
ATOM 1539 O O . LYS A 1 192 ? -17.600 -2.898 10.793 1.00 93.38 192 LYS A O 1
ATOM 1544 N N . ASP A 1 193 ? -16.002 -2.759 12.377 1.00 90.50 193 ASP A N 1
ATOM 1545 C CA . ASP A 1 193 ? -16.686 -1.763 13.218 1.00 90.50 193 ASP A CA 1
ATOM 1546 C C . ASP A 1 193 ? -16.983 -0.441 12.473 1.00 90.50 193 ASP A C 1
ATOM 1548 O O . ASP A 1 193 ? -17.888 0.299 12.856 1.00 90.50 193 ASP A O 1
ATOM 1552 N N . TYR A 1 194 ? -16.280 -0.166 11.365 1.00 88.44 194 TYR A N 1
ATOM 1553 C CA . TYR A 1 194 ? -16.458 1.023 10.521 1.00 88.44 194 TYR A CA 1
ATOM 1554 C C . TYR A 1 194 ? -16.991 0.699 9.119 1.00 88.44 194 TYR A C 1
ATOM 1556 O O . TYR A 1 194 ? -16.865 1.522 8.210 1.00 88.44 194 TYR A O 1
ATOM 1564 N N . LYS A 1 195 ? -17.631 -0.464 8.921 1.00 86.12 195 LYS A N 1
ATOM 1565 C CA . LYS A 1 195 ? -18.140 -0.908 7.608 1.00 86.12 195 LYS A CA 1
ATOM 1566 C C . LYS A 1 195 ? -19.100 0.092 6.942 1.00 86.12 195 LYS A C 1
ATOM 1568 O O . LYS A 1 195 ? -19.071 0.251 5.728 1.00 86.12 195 LYS A O 1
ATOM 1573 N N . GLU A 1 196 ? -19.892 0.840 7.712 1.00 84.81 196 GLU A N 1
ATOM 1574 C CA . GLU A 1 196 ? -20.774 1.902 7.180 1.00 84.81 196 GLU A CA 1
ATOM 1575 C C . GLU A 1 196 ? -20.022 3.184 6.743 1.00 84.81 196 GLU A C 1
ATOM 1577 O O . GLU A 1 196 ? -20.599 4.065 6.105 1.00 84.81 196 GLU A O 1
ATOM 1582 N N . HIS A 1 197 ? -18.730 3.299 7.070 1.00 85.69 197 HIS A N 1
ATOM 1583 C CA . HIS A 1 197 ? -17.878 4.471 6.834 1.00 85.69 197 HIS A CA 1
ATOM 1584 C C . HIS A 1 197 ? -16.759 4.223 5.804 1.00 85.69 197 HIS A C 1
ATOM 1586 O O . HIS A 1 197 ? -16.041 5.158 5.455 1.00 85.69 197 HIS A O 1
ATOM 1592 N N . VAL A 1 198 ? -16.628 3.010 5.251 1.00 86.19 198 VAL A N 1
ATOM 1593 C CA . VAL A 1 198 ? -15.572 2.660 4.270 1.00 86.19 198 VAL A CA 1
ATOM 1594 C C . VAL A 1 198 ? -15.564 3.556 3.026 1.00 86.19 198 VAL A C 1
ATOM 1596 O O . VAL A 1 198 ? -14.516 3.786 2.437 1.00 86.19 198 VAL A O 1
ATOM 1599 N N . ASN A 1 199 ? -16.708 4.145 2.669 1.00 85.94 199 ASN A N 1
ATOM 1600 C CA . ASN A 1 199 ? -16.843 5.084 1.550 1.00 85.94 199 ASN A CA 1
ATOM 1601 C C . ASN A 1 199 ? -16.064 6.405 1.745 1.00 85.94 199 ASN A C 1
ATOM 1603 O O . ASN A 1 199 ? -15.822 7.121 0.773 1.00 85.94 199 ASN A O 1
ATOM 1607 N N . CYS A 1 200 ? -15.674 6.739 2.981 1.00 89.50 200 CYS A N 1
ATOM 1608 C CA . CYS A 1 200 ? -14.778 7.853 3.309 1.00 89.50 200 CYS A CA 1
ATOM 1609 C C . CYS A 1 200 ? -13.449 7.375 3.929 1.00 89.50 200 CYS A C 1
ATOM 1611 O O . CYS A 1 200 ? -12.802 8.121 4.661 1.00 89.50 200 CYS A O 1
ATOM 1613 N N . LEU A 1 201 ? -13.011 6.151 3.614 1.00 92.62 201 LEU A N 1
ATOM 1614 C CA . LEU A 1 201 ? -11.711 5.601 4.004 1.00 92.62 201 LEU A CA 1
ATOM 1615 C C . LEU A 1 201 ? -10.996 5.059 2.756 1.00 92.62 201 LEU A C 1
ATOM 1617 O O . LEU A 1 201 ? -11.570 4.294 1.986 1.00 92.62 201 LEU A O 1
ATOM 1621 N N . THR A 1 202 ? -9.731 5.435 2.555 1.00 95.31 202 THR A N 1
ATOM 1622 C CA . THR A 1 202 ? -8.856 4.779 1.573 1.00 95.31 202 THR A CA 1
ATOM 1623 C C . THR A 1 202 ? -7.739 4.025 2.284 1.00 95.31 202 THR A C 1
ATOM 1625 O O . THR A 1 202 ? -7.160 4.521 3.247 1.00 95.31 202 THR A O 1
ATOM 1628 N N . LEU A 1 203 ? -7.461 2.798 1.848 1.00 97.69 203 LEU A N 1
ATOM 1629 C CA . LEU A 1 203 ? -6.535 1.881 2.513 1.00 97.69 203 LEU A CA 1
ATOM 1630 C C . LEU A 1 203 ? -5.490 1.377 1.519 1.00 97.69 203 LEU A C 1
ATOM 1632 O O . LEU A 1 203 ? -5.828 0.899 0.436 1.00 97.69 203 LEU A O 1
ATOM 1636 N N . ARG A 1 204 ? -4.208 1.508 1.860 1.00 97.88 204 ARG A N 1
ATOM 1637 C CA . ARG A 1 204 ? -3.065 1.131 1.019 1.00 97.88 204 ARG A CA 1
ATOM 1638 C C . ARG A 1 204 ? -2.161 0.201 1.826 1.00 97.88 204 ARG A C 1
ATOM 1640 O O . ARG A 1 204 ? -1.569 0.640 2.803 1.00 97.88 204 ARG A O 1
ATOM 1647 N N . ILE A 1 205 ? -2.060 -1.071 1.444 1.00 97.69 205 ILE A N 1
ATOM 1648 C CA . ILE A 1 205 ? -1.319 -2.106 2.189 1.00 97.69 205 ILE A CA 1
ATOM 1649 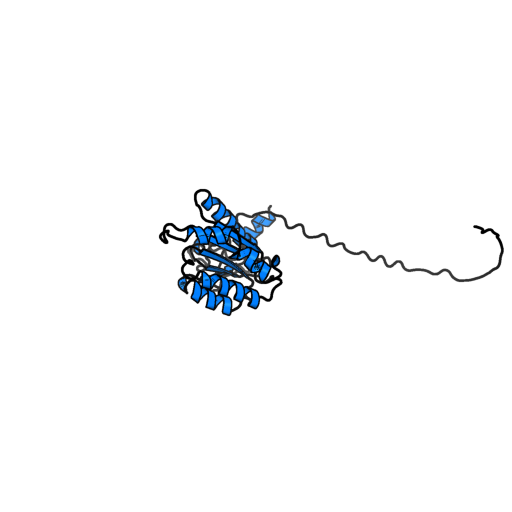C C . ILE A 1 205 ? -0.171 -2.634 1.330 1.00 97.69 205 ILE A C 1
ATOM 1651 O O . ILE A 1 205 ? -0.431 -3.231 0.291 1.00 97.69 205 ILE A O 1
ATOM 1655 N N . ALA A 1 206 ? 1.087 -2.484 1.749 1.00 96.94 206 ALA A N 1
ATOM 1656 C CA . ALA A 1 206 ? 2.227 -3.077 1.045 1.00 96.94 206 ALA A CA 1
ATOM 1657 C C . ALA A 1 206 ? 2.606 -4.451 1.619 1.00 96.94 206 ALA A C 1
ATOM 1659 O O . ALA A 1 206 ? 2.822 -4.585 2.824 1.00 96.94 206 ALA A O 1
ATOM 1660 N N . CYS A 1 207 ? 2.733 -5.464 0.753 1.00 95.56 207 CYS A N 1
ATOM 1661 C CA . CYS A 1 207 ? 3.071 -6.840 1.145 1.00 95.56 207 CYS A CA 1
ATOM 1662 C C . CYS A 1 207 ? 3.982 -7.548 0.108 1.00 95.56 207 CYS A C 1
ATOM 1664 O O . CYS A 1 207 ? 4.216 -7.037 -0.994 1.00 95.56 207 CYS A O 1
ATOM 1666 N N . ARG A 1 208 ? 4.507 -8.741 0.420 1.00 93.56 208 ARG A N 1
ATOM 1667 C CA . ARG A 1 208 ? 5.137 -9.655 -0.558 1.00 93.56 208 ARG A CA 1
ATOM 1668 C C . ARG A 1 208 ? 4.079 -10.599 -1.149 1.00 93.56 208 ARG A C 1
ATOM 1670 O O . ARG A 1 208 ? 3.224 -11.061 -0.395 1.00 93.56 208 ARG A O 1
ATOM 1677 N N . PRO A 1 209 ? 4.146 -10.964 -2.447 1.00 90.19 209 PRO A N 1
ATOM 1678 C CA . PRO A 1 209 ? 3.114 -11.793 -3.077 1.00 90.19 209 PRO A CA 1
ATOM 1679 C C . PRO A 1 209 ? 2.935 -13.158 -2.399 1.00 90.19 209 PRO A C 1
ATOM 1681 O O . PRO A 1 209 ? 1.817 -13.609 -2.190 1.00 90.19 209 PRO A O 1
ATOM 1684 N N . ALA A 1 210 ? 4.042 -13.800 -2.014 1.00 87.50 210 ALA A N 1
ATOM 1685 C CA . ALA A 1 210 ? 4.056 -15.176 -1.517 1.00 87.50 210 ALA A CA 1
ATOM 1686 C C . ALA A 1 210 ? 3.558 -15.368 -0.068 1.00 87.50 210 ALA A C 1
ATOM 1688 O O . ALA A 1 210 ? 3.542 -16.502 0.405 1.00 87.50 210 ALA A O 1
ATOM 1689 N N . VAL A 1 211 ? 3.203 -14.293 0.650 1.00 89.75 211 VAL A N 1
ATOM 1690 C CA . VAL A 1 211 ? 2.785 -14.362 2.067 1.00 89.75 211 VAL A CA 1
ATOM 1691 C C . VAL A 1 211 ? 1.453 -13.671 2.362 1.00 89.75 211 VAL A C 1
ATOM 1693 O O . VAL A 1 211 ? 1.004 -13.725 3.502 1.00 89.75 211 VAL A O 1
ATOM 1696 N N . LEU A 1 212 ? 0.811 -13.032 1.376 1.00 91.06 212 LEU A N 1
ATOM 1697 C CA . LEU A 1 212 ? -0.468 -12.348 1.585 1.00 91.06 212 LEU A CA 1
ATOM 1698 C C . LEU A 1 212 ? -1.521 -13.332 2.143 1.00 91.06 212 LEU A C 1
ATOM 1700 O O . LEU A 1 212 ? -1.820 -14.325 1.474 1.00 91.06 212 LEU A O 1
ATOM 1704 N N . PRO A 1 213 ? -2.116 -13.086 3.327 1.00 89.00 213 PRO A N 1
ATOM 1705 C CA . PRO A 1 213 ? -3.140 -13.975 3.862 1.00 89.00 213 PRO A CA 1
ATOM 1706 C C . PRO A 1 213 ? -4.398 -13.936 2.996 1.00 89.00 213 PRO A C 1
ATOM 1708 O O . PRO A 1 213 ? -4.990 -12.874 2.813 1.00 89.00 213 PRO A O 1
ATOM 1711 N N . SER A 1 214 ? -4.864 -15.096 2.532 1.00 87.44 214 SER A N 1
ATOM 1712 C CA . SER A 1 214 ? -6.115 -15.207 1.765 1.00 87.44 214 SER A CA 1
ATOM 1713 C C . SER A 1 214 ? -7.330 -14.677 2.534 1.00 87.44 214 SER A C 1
ATOM 1715 O O . SER A 1 214 ? -8.220 -14.080 1.937 1.00 87.44 214 SER A O 1
ATOM 1717 N N . VAL A 1 215 ? -7.324 -14.828 3.864 1.00 89.69 215 VAL A N 1
ATOM 1718 C CA . VAL A 1 215 ? -8.326 -14.245 4.772 1.00 89.69 215 VAL A CA 1
ATOM 1719 C C . VAL A 1 215 ? -8.341 -12.716 4.676 1.00 89.69 215 VAL A C 1
ATOM 1721 O O . VAL A 1 215 ? -9.410 -12.120 4.651 1.00 89.69 215 VAL A O 1
ATOM 1724 N N . LEU A 1 216 ? -7.180 -12.060 4.565 1.00 93.81 216 LEU A N 1
ATOM 1725 C CA . LEU A 1 216 ? -7.124 -10.600 4.457 1.00 93.81 216 LEU A CA 1
ATOM 1726 C C . LEU A 1 216 ? -7.765 -10.116 3.147 1.00 93.81 216 LEU A C 1
ATOM 1728 O O . LEU A 1 216 ? -8.485 -9.126 3.161 1.00 93.81 216 LEU A O 1
ATOM 1732 N N . GLU A 1 217 ? -7.562 -10.830 2.036 1.00 92.94 217 GLU A N 1
ATOM 1733 C CA . GLU A 1 217 ? -8.252 -10.533 0.773 1.00 92.94 217 GLU A CA 1
ATOM 1734 C C . GLU A 1 217 ? -9.774 -10.724 0.889 1.00 92.94 217 GLU A C 1
ATOM 1736 O O . GLU A 1 217 ? -10.526 -9.812 0.543 1.00 92.94 217 GLU A O 1
ATOM 1741 N N . SER A 1 218 ? -10.241 -11.885 1.367 1.00 93.62 218 SER A N 1
ATOM 1742 C CA . SER A 1 218 ? -11.680 -12.192 1.396 1.00 93.62 218 SER A CA 1
ATOM 1743 C C . SER A 1 218 ? -12.462 -11.280 2.339 1.00 93.62 218 SER A C 1
ATOM 1745 O O . SER A 1 218 ? -13.562 -10.844 2.012 1.00 93.62 218 SER A O 1
ATOM 1747 N N . GLU A 1 219 ? -11.889 -10.954 3.495 1.00 95.69 219 GLU A N 1
ATOM 1748 C CA . GLU A 1 219 ? -12.540 -10.098 4.485 1.00 95.69 219 GLU A CA 1
ATOM 1749 C C . GLU A 1 219 ? -12.534 -8.624 4.042 1.00 95.69 219 GLU A C 1
ATOM 1751 O O . GLU A 1 219 ? -13.536 -7.934 4.213 1.00 95.69 219 GLU A O 1
ATOM 1756 N N . LEU A 1 220 ? -11.463 -8.134 3.394 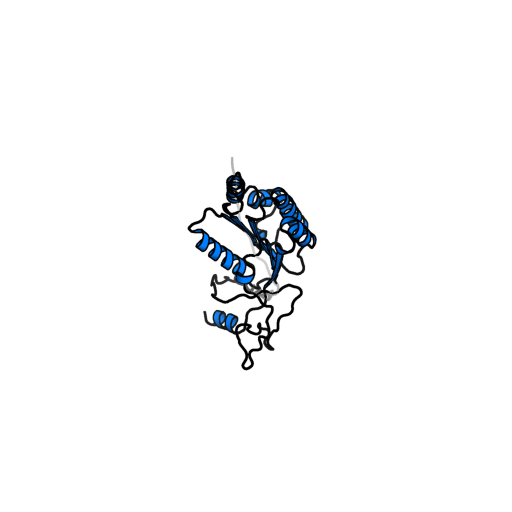1.00 96.19 220 LEU A N 1
ATOM 1757 C CA . LEU A 1 220 ? -11.450 -6.775 2.831 1.00 96.19 220 LEU A CA 1
ATOM 1758 C C . LEU A 1 220 ? -12.454 -6.614 1.677 1.00 96.19 220 LEU A C 1
ATOM 1760 O O . LEU A 1 220 ? -13.082 -5.560 1.581 1.00 96.19 220 LEU A O 1
ATOM 1764 N N . LYS A 1 221 ? -12.675 -7.652 0.859 1.00 94.75 221 LYS A N 1
ATOM 1765 C CA . LYS A 1 221 ? -13.774 -7.680 -0.128 1.00 94.75 221 LYS A CA 1
ATOM 1766 C C . LYS A 1 221 ? -15.141 -7.601 0.534 1.00 94.75 221 LYS A C 1
ATOM 1768 O O . LYS A 1 221 ? -15.995 -6.853 0.069 1.00 94.75 221 LYS A O 1
ATOM 1773 N N . GLU A 1 222 ? -15.351 -8.314 1.641 1.00 94.69 222 GLU A N 1
ATOM 1774 C CA . GLU A 1 222 ? -16.617 -8.228 2.370 1.00 94.69 222 GLU A CA 1
ATOM 1775 C C . GLU A 1 222 ? -16.830 -6.836 2.990 1.00 94.69 222 GLU A C 1
ATOM 1777 O O . GLU A 1 222 ? -17.960 -6.350 3.009 1.00 94.69 222 GLU A O 1
ATOM 1782 N N . ILE A 1 223 ? -15.763 -6.190 3.478 1.00 95.25 223 ILE A N 1
ATOM 1783 C CA . ILE A 1 223 ? -15.789 -4.868 4.127 1.00 95.25 223 ILE A CA 1
ATOM 1784 C C . ILE A 1 223 ? -16.023 -3.732 3.116 1.00 95.25 223 ILE A C 1
ATOM 1786 O O . ILE A 1 223 ? -16.932 -2.932 3.322 1.00 95.25 223 ILE A O 1
ATOM 1790 N N . PHE A 1 224 ? -15.232 -3.655 2.039 1.00 94.31 224 PHE A N 1
ATOM 1791 C CA . PHE A 1 224 ? -15.271 -2.550 1.065 1.00 94.31 224 PHE A CA 1
ATOM 1792 C C . PHE A 1 224 ? -16.187 -2.813 -0.148 1.00 94.31 224 PHE A C 1
ATOM 1794 O O . PHE A 1 224 ? -16.589 -1.865 -0.826 1.00 94.31 224 PHE A O 1
ATOM 1801 N N . GLY A 1 225 ? -16.510 -4.077 -0.436 1.00 93.25 225 GLY A N 1
ATOM 1802 C CA . GLY A 1 225 ? -17.122 -4.534 -1.689 1.00 93.25 225 GLY A CA 1
ATOM 1803 C C . GLY A 1 225 ? -16.087 -5.071 -2.689 1.00 93.25 225 GLY A C 1
ATOM 1804 O O . GLY A 1 225 ? -14.946 -4.612 -2.716 1.00 93.25 225 GLY A O 1
ATOM 1805 N N . GLU A 1 226 ? -16.490 -6.034 -3.527 1.00 89.75 226 GLU A N 1
ATOM 1806 C CA . GLU A 1 226 ? -15.617 -6.699 -4.518 1.00 89.75 226 GLU A CA 1
ATOM 1807 C C . GLU A 1 226 ? -14.933 -5.702 -5.469 1.00 89.75 226 GLU A C 1
ATOM 1809 O O . GLU A 1 226 ? -13.711 -5.716 -5.597 1.00 89.75 226 GLU A O 1
ATOM 1814 N N . ASP A 1 227 ? -15.700 -4.786 -6.073 1.00 90.25 227 ASP A N 1
ATOM 1815 C CA . ASP A 1 227 ? -15.184 -3.767 -7.005 1.00 90.25 227 ASP A CA 1
ATOM 1816 C C . ASP A 1 227 ? -14.332 -2.678 -6.312 1.00 90.25 227 ASP A C 1
ATOM 1818 O O . ASP A 1 227 ? -13.677 -1.875 -6.977 1.00 90.25 227 ASP A O 1
ATOM 1822 N N . SER A 1 228 ? -14.322 -2.649 -4.975 1.00 94.44 228 SER A N 1
ATOM 1823 C CA . SER A 1 228 ? -13.604 -1.663 -4.158 1.00 94.44 228 SER A CA 1
ATOM 1824 C C . SER A 1 228 ? -12.240 -2.149 -3.651 1.00 94.44 228 SER A C 1
ATOM 1826 O O . SER A 1 228 ? -11.536 -1.368 -3.001 1.00 94.44 228 SER A O 1
ATOM 1828 N N . LEU A 1 229 ? -11.856 -3.410 -3.910 1.00 96.00 229 LEU A N 1
ATOM 1829 C CA . LEU A 1 229 ? -10.535 -3.956 -3.577 1.00 96.00 229 LEU A CA 1
ATOM 1830 C C . LEU A 1 229 ? -9.706 -4.224 -4.840 1.00 96.00 229 LEU A C 1
ATOM 1832 O O . LEU A 1 229 ? -9.933 -5.188 -5.567 1.00 96.00 229 LEU A O 1
ATOM 1836 N N . GLY A 1 230 ? -8.652 -3.435 -5.031 1.00 96.25 230 GLY A N 1
ATOM 1837 C CA . GLY A 1 230 ? -7.610 -3.707 -6.014 1.00 96.25 230 GLY A CA 1
ATOM 1838 C C . GLY A 1 230 ? -6.444 -4.484 -5.404 1.00 96.25 230 GLY A C 1
ATOM 1839 O O . GLY A 1 230 ? -5.938 -4.124 -4.341 1.00 96.25 230 GLY A O 1
ATOM 1840 N N . ILE A 1 231 ? -5.951 -5.510 -6.097 1.00 97.06 231 ILE A N 1
ATOM 1841 C CA . ILE A 1 231 ? -4.669 -6.152 -5.776 1.00 97.06 231 ILE A CA 1
ATOM 1842 C C . ILE A 1 231 ? -3.741 -5.963 -6.969 1.00 97.06 231 ILE A C 1
ATOM 1844 O O . ILE A 1 231 ? -4.066 -6.369 -8.083 1.00 97.06 231 ILE A O 1
ATOM 1848 N N . TYR A 1 232 ? -2.591 -5.335 -6.731 1.00 97.50 232 TYR A N 1
ATOM 1849 C CA . TYR A 1 232 ? -1.686 -4.885 -7.783 1.00 97.50 232 TYR A CA 1
ATOM 1850 C C . TYR A 1 232 ? -0.229 -5.166 -7.427 1.00 97.50 232 TYR A C 1
ATOM 1852 O O . TYR A 1 232 ? 0.254 -4.777 -6.368 1.00 97.50 232 TYR A O 1
ATOM 1860 N N . GLN A 1 233 ? 0.493 -5.818 -8.334 1.00 96.81 233 GLN A N 1
ATOM 1861 C CA . GLN A 1 233 ? 1.911 -6.119 -8.208 1.00 96.81 233 GLN A CA 1
ATOM 1862 C C . GLN A 1 233 ? 2.762 -5.056 -8.912 1.00 96.81 233 GLN A C 1
ATOM 1864 O O . GLN A 1 233 ? 2.570 -4.776 -10.094 1.00 96.81 233 GLN A O 1
ATOM 1869 N N . LEU A 1 234 ? 3.728 -4.492 -8.185 1.00 96.62 234 LEU A N 1
ATOM 1870 C CA . LEU A 1 234 ? 4.726 -3.556 -8.695 1.00 96.62 234 LEU A CA 1
ATOM 1871 C C . LEU A 1 234 ? 5.686 -4.288 -9.638 1.00 96.62 234 LEU A C 1
ATOM 1873 O O . LEU A 1 234 ? 6.355 -5.239 -9.227 1.00 96.62 234 LEU A O 1
ATOM 1877 N N . VAL A 1 235 ? 5.776 -3.842 -10.892 1.00 95.31 235 VAL A N 1
ATOM 1878 C CA . VAL A 1 235 ? 6.649 -4.476 -11.896 1.00 95.31 235 VAL A CA 1
ATOM 1879 C C . VAL A 1 235 ? 8.078 -3.890 -11.866 1.00 95.31 235 VAL A C 1
ATOM 1881 O O . VAL A 1 235 ? 8.305 -2.827 -11.260 1.00 95.31 235 VAL A O 1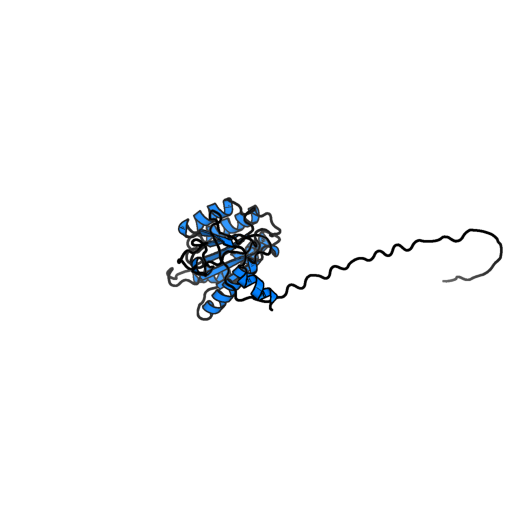
ATOM 1884 N N . PRO A 1 236 ? 9.074 -4.563 -12.484 1.00 94.75 236 PRO A N 1
ATOM 1885 C CA . PRO A 1 236 ? 10.446 -4.061 -12.576 1.00 94.75 236 PRO A CA 1
ATOM 1886 C C . PRO A 1 236 ? 10.556 -2.684 -13.244 1.00 94.75 236 PRO A C 1
ATOM 1888 O O . PRO A 1 236 ? 9.673 -2.248 -13.980 1.00 94.75 236 PRO A O 1
ATOM 1891 N N . LEU A 1 237 ? 11.676 -2.000 -13.007 1.00 94.19 237 LEU A N 1
ATOM 1892 C CA . LEU A 1 237 ? 12.002 -0.750 -13.695 1.00 94.19 237 LEU A CA 1
ATOM 1893 C C . LEU A 1 237 ? 12.293 -0.992 -15.185 1.00 94.19 237 LEU A C 1
ATOM 1895 O O . LEU A 1 237 ? 12.766 -2.060 -15.588 1.00 94.19 237 LEU A O 1
ATOM 1899 N N . ARG A 1 238 ? 12.062 0.031 -16.011 1.00 92.88 238 ARG A N 1
ATOM 1900 C CA . ARG A 1 238 ? 12.488 0.027 -17.415 1.00 92.88 238 ARG A CA 1
ATOM 1901 C C . ARG A 1 238 ? 13.960 0.398 -17.492 1.00 92.88 238 ARG A C 1
ATOM 1903 O O . ARG A 1 238 ? 14.493 1.109 -16.638 1.00 92.88 238 ARG A O 1
ATOM 1910 N N . ARG A 1 239 ? 14.606 0.018 -18.593 1.00 91.44 239 ARG A N 1
ATOM 1911 C CA . ARG A 1 239 ? 16.020 0.323 -18.852 1.00 91.44 239 ARG A CA 1
ATOM 1912 C C . ARG A 1 239 ? 16.326 1.826 -18.758 1.00 91.44 239 ARG A C 1
ATOM 1914 O O . ARG A 1 239 ? 17.354 2.202 -18.208 1.00 91.44 239 ARG A O 1
ATOM 1921 N N . LYS A 1 240 ? 15.412 2.681 -19.247 1.00 90.12 240 LYS A N 1
ATOM 1922 C CA . LYS A 1 240 ? 15.530 4.153 -19.179 1.00 90.12 240 LYS A CA 1
ATOM 1923 C C . LYS A 1 240 ? 15.472 4.700 -17.748 1.00 90.12 240 LYS A C 1
ATOM 1925 O O . LYS A 1 240 ? 16.138 5.685 -17.454 1.00 90.12 240 LYS A O 1
ATOM 1930 N N . ASP A 1 241 ? 14.713 4.050 -16.864 1.00 91.81 241 ASP A N 1
ATOM 1931 C CA . ASP A 1 241 ? 14.606 4.456 -15.464 1.00 91.81 241 ASP A CA 1
ATOM 1932 C C . ASP A 1 241 ? 15.918 4.116 -14.729 1.00 91.81 241 ASP A C 1
ATOM 1934 O O . ASP A 1 241 ? 16.505 4.976 -14.081 1.00 91.81 241 ASP A O 1
ATOM 1938 N N . VAL A 1 242 ? 16.442 2.896 -14.907 1.00 90.81 242 VAL A N 1
ATOM 1939 C CA . VAL A 1 242 ? 17.693 2.451 -14.257 1.00 90.81 242 VAL A CA 1
ATOM 1940 C C . VAL A 1 242 ? 18.915 3.243 -14.735 1.00 90.81 242 VAL A C 1
ATOM 1942 O O . VAL A 1 242 ? 19.751 3.609 -13.913 1.00 90.81 242 VAL A O 1
ATOM 1945 N N . VAL A 1 243 ? 19.000 3.576 -16.030 1.00 90.94 243 VAL A N 1
ATOM 1946 C CA . VAL A 1 243 ? 20.051 4.473 -16.554 1.00 90.94 243 VAL A CA 1
ATOM 1947 C C . VAL A 1 243 ? 20.000 5.839 -15.861 1.00 90.94 243 VAL A C 1
ATOM 1949 O O . VAL A 1 243 ? 21.023 6.295 -15.363 1.00 90.94 243 VAL A O 1
ATOM 1952 N N . LYS A 1 244 ? 18.808 6.433 -15.709 1.00 90.00 244 LYS A N 1
ATOM 1953 C CA . LYS A 1 244 ? 18.623 7.731 -15.039 1.00 90.00 244 LYS A CA 1
ATOM 1954 C C . LYS A 1 244 ? 19.088 7.748 -13.572 1.00 90.00 244 LYS A C 1
ATOM 1956 O O . LYS A 1 244 ? 19.467 8.808 -13.085 1.00 90.00 244 LYS A O 1
ATOM 1961 N N . ALA A 1 245 ? 19.073 6.611 -12.870 1.00 88.50 245 ALA A N 1
ATOM 1962 C CA . ALA A 1 245 ? 19.640 6.504 -11.519 1.00 88.50 245 ALA A CA 1
ATOM 1963 C C . ALA A 1 245 ? 21.148 6.203 -11.493 1.00 88.50 245 ALA A C 1
ATOM 1965 O O . ALA A 1 245 ? 21.802 6.481 -10.494 1.00 88.50 245 ALA A O 1
ATOM 1966 N N . ALA A 1 246 ? 21.717 5.656 -12.570 1.00 88.38 246 ALA A N 1
ATOM 1967 C CA . ALA A 1 246 ? 23.162 5.461 -12.705 1.00 88.38 246 ALA A CA 1
ATOM 1968 C C . ALA A 1 246 ? 23.910 6.739 -13.148 1.00 88.38 246 ALA A C 1
ATOM 1970 O O . ALA A 1 246 ? 25.138 6.782 -13.092 1.00 88.38 246 ALA A O 1
ATOM 1971 N N . GLU A 1 247 ? 23.177 7.762 -13.597 1.00 88.38 247 GLU A N 1
ATOM 1972 C CA . GLU A 1 247 ? 23.681 9.065 -14.060 1.00 88.38 247 GLU A CA 1
ATOM 1973 C C . GLU A 1 247 ? 23.598 10.180 -12.986 1.00 88.38 247 GLU A C 1
ATOM 1975 O O . GLU A 1 247 ? 23.855 11.344 -13.305 1.00 88.38 247 GLU A O 1
ATOM 1980 N N . ALA A 1 248 ? 23.228 9.849 -11.738 1.00 77.62 248 ALA A N 1
ATOM 1981 C CA . ALA A 1 248 ? 22.824 10.786 -10.673 1.00 77.62 248 ALA A CA 1
ATOM 1982 C C . ALA A 1 248 ? 23.630 10.675 -9.360 1.00 77.62 248 ALA A C 1
ATOM 1984 O O . ALA A 1 248 ? 23.470 11.597 -8.524 1.00 77.62 248 ALA A O 1
#

Sequence (248 aa):
MANLIRQRKAHLSGLGGFPHERLHQDNAYLFCKPYSMSNQTYNWQRFWCSPSERFDLGYDGYLCDPDVKSVNGYNPNPKLVTFREISEIPCLILLGEPGIGKTQAMKEEEDKVTAELENTDDEILSLDLRSVSTEDKLNKKLFESPKFIRWQSGSHGLSATLRERLHIFLDSLDECLLRLETVAAILVDGLKDYKEHVNCLTLRIACRPAVLPSVLESELKEIFGEDSLGIYQLVPLRRKDVVKAAEA